Protein AF-A0A5R9B2R6-F1 (afdb_monomer_lite)

Sequence (199 aa):
MTRFSTASTRGKSFLVSEHEGHIQRVVELSRPGGPIATNAPTATVNNPAWFRSGPDGEQEPRGERNALHHQLQREARDAFPNVEQEKKAVVLAGPPGAGKSTVRKKVLGKDDDKYLVIDADVFKEGLLKQATSDGSYESWIKPDAVEALERETGTTFYPMELASLVHEESSMMAADLRRDAIERGDNIGLFTIQGVVVV

pLDDT: mean 87.82, std 15.46, range [34.72, 98.56]

Foldseek 3Di:
DDDDDPPPPVVVVVVVVVVVVVVVVLVVQCPVVHCLDLPHCLQPLNDPVQWDQDPVRDTDGDDVNVVLLVVLLVVLQVVQPQADQQLAEDEFAAAPPPCSVVVLCVVCPVCSSNAREQDLVSVLVSVLVVCVVVVVCVVGQDDPVQVVVCVVPVDDDDSVSSSSSHRVVSVVSSVVSVVVCNVSSTHYYYYYHDDDDDD

InterPro domains:
  IPR010488 Zeta toxin domain [PF06414] (83-125)
  IPR027417 P-loop containing nucleoside triphosphate hydrolase [G3DSA:3.40.50.300] (63-193)
  IPR027417 P-loop containing nuc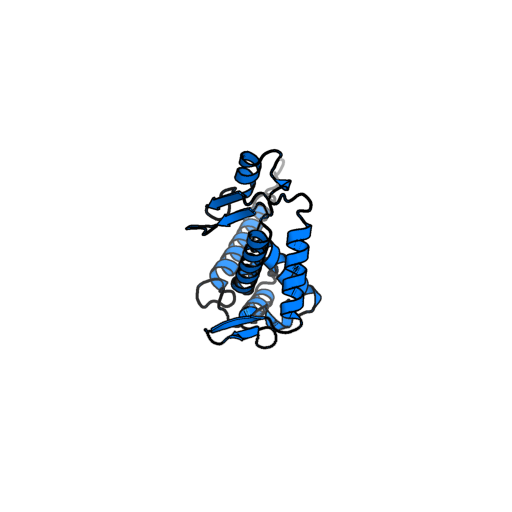leoside triphosphate hydrolase [SSF52540] (88-131)

Organism: NCBI:txid1804987

Structure (mmCIF, N/CA/C/O backbone):
data_AF-A0A5R9B2R6-F1
#
_entry.id   AF-A0A5R9B2R6-F1
#
loop_
_atom_site.group_PDB
_atom_site.id
_atom_site.type_symbol
_atom_site.label_atom_id
_atom_site.label_alt_id
_atom_site.label_comp_id
_atom_site.label_asym_id
_atom_site.label_entity_id
_atom_site.label_seq_id
_atom_site.pdbx_PDB_ins_code
_atom_site.Cartn_x
_atom_site.Cartn_y
_atom_site.Cartn_z
_atom_site.occupancy
_atom_site.B_iso_or_equiv
_atom_site.auth_seq_id
_atom_site.auth_comp_id
_atom_site.auth_asym_id
_atom_site.auth_atom_id
_atom_site.pdbx_PDB_model_num
ATOM 1 N N . MET A 1 1 ? 34.983 50.494 -5.490 1.00 38.66 1 MET A N 1
ATOM 2 C CA . MET A 1 1 ? 34.310 49.748 -6.577 1.00 38.66 1 MET A CA 1
ATOM 3 C C . MET A 1 1 ? 34.097 48.318 -6.107 1.00 38.66 1 MET A C 1
ATOM 5 O O . MET A 1 1 ? 35.016 47.515 -6.177 1.00 38.66 1 MET A O 1
ATOM 9 N N . THR A 1 2 ? 32.920 48.023 -5.558 1.00 37.38 2 THR A N 1
ATOM 10 C CA . THR A 1 2 ? 32.588 46.711 -4.981 1.00 37.38 2 THR A CA 1
ATOM 11 C C . THR A 1 2 ? 31.706 45.960 -5.974 1.00 37.38 2 THR A C 1
ATOM 13 O O . THR A 1 2 ? 30.608 46.419 -6.281 1.00 37.38 2 THR A O 1
ATOM 16 N N . ARG A 1 3 ? 32.193 44.841 -6.525 1.00 37.38 3 ARG A N 1
ATOM 17 C CA . ARG A 1 3 ? 31.390 43.940 -7.366 1.00 37.38 3 ARG A CA 1
ATOM 18 C C . ARG A 1 3 ? 30.530 43.057 -6.458 1.00 37.38 3 ARG A C 1
ATOM 20 O O . ARG A 1 3 ? 31.069 42.288 -5.670 1.00 37.38 3 ARG A O 1
ATOM 27 N N . PHE A 1 4 ? 29.209 43.179 -6.574 1.00 41.22 4 PHE A N 1
ATOM 28 C CA . PHE A 1 4 ? 28.253 42.268 -5.947 1.00 41.22 4 PHE A CA 1
ATOM 29 C C . PHE A 1 4 ? 28.172 40.946 -6.723 1.00 41.22 4 PHE A C 1
ATOM 31 O O . PHE A 1 4 ? 28.134 40.921 -7.952 1.0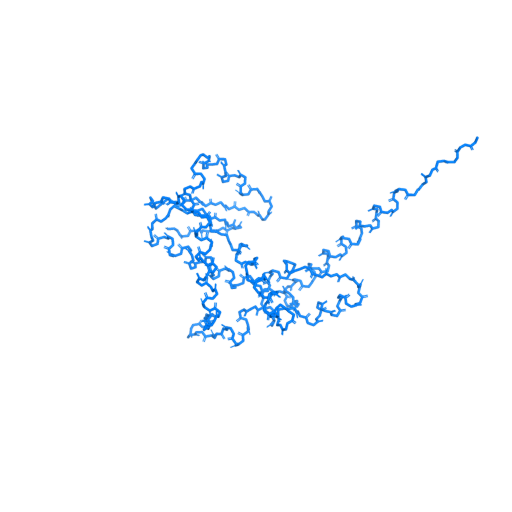0 41.22 4 PHE A O 1
ATOM 38 N N . SER A 1 5 ? 28.163 39.857 -5.955 1.00 41.91 5 SER A N 1
ATOM 39 C CA . SER A 1 5 ? 28.062 38.459 -6.375 1.00 41.91 5 SER A CA 1
ATOM 40 C C . SER A 1 5 ? 26.691 38.140 -6.985 1.00 41.91 5 SER A C 1
ATOM 42 O O . SER A 1 5 ? 25.661 38.355 -6.351 1.00 41.91 5 SER A O 1
ATOM 44 N N . THR A 1 6 ? 26.676 37.585 -8.201 1.00 47.50 6 THR A N 1
ATOM 45 C CA . THR A 1 6 ? 25.478 37.128 -8.937 1.00 47.50 6 THR A CA 1
ATOM 46 C C . THR A 1 6 ? 25.294 35.600 -8.917 1.00 47.50 6 THR A C 1
ATOM 48 O O . THR A 1 6 ? 24.579 35.046 -9.749 1.00 47.50 6 THR A O 1
ATOM 51 N N . ALA A 1 7 ? 25.902 34.885 -7.965 1.00 48.59 7 ALA A N 1
ATOM 52 C CA . ALA A 1 7 ? 25.922 33.415 -7.974 1.00 48.59 7 ALA A CA 1
ATOM 53 C C . ALA A 1 7 ? 24.680 32.719 -7.365 1.00 48.59 7 ALA A C 1
ATOM 55 O O . ALA A 1 7 ? 24.516 31.517 -7.543 1.00 48.59 7 ALA A O 1
ATOM 56 N N . SER A 1 8 ? 23.784 33.431 -6.669 1.00 51.94 8 SER A N 1
ATOM 57 C CA . SER A 1 8 ? 22.739 32.792 -5.837 1.00 51.94 8 SER A CA 1
ATOM 58 C C . SER A 1 8 ? 21.442 32.421 -6.586 1.00 51.94 8 SER A C 1
ATOM 60 O O . SER A 1 8 ? 20.759 31.464 -6.226 1.00 51.94 8 SER A O 1
ATOM 62 N N . THR A 1 9 ? 21.103 33.119 -7.674 1.00 51.56 9 THR A N 1
ATOM 63 C CA . THR A 1 9 ? 19.819 32.915 -8.377 1.00 51.56 9 THR A CA 1
ATOM 64 C C . THR A 1 9 ? 19.833 31.708 -9.323 1.00 51.56 9 THR A C 1
ATOM 66 O O . THR A 1 9 ? 18.813 31.047 -9.487 1.00 51.56 9 THR A O 1
ATOM 69 N N . ARG A 1 10 ? 20.995 31.373 -9.905 1.00 49.12 10 ARG A N 1
ATOM 70 C CA . ARG A 1 10 ? 21.134 30.302 -10.911 1.00 49.12 10 ARG A CA 1
ATOM 71 C C . ARG A 1 10 ? 20.994 28.885 -10.337 1.00 49.12 10 ARG A C 1
ATOM 73 O O . ARG A 1 10 ? 20.477 28.009 -11.017 1.00 49.12 10 ARG A O 1
ATOM 80 N N . GLY A 1 11 ? 21.421 28.664 -9.091 1.00 48.94 11 GLY A N 1
ATOM 81 C CA . GLY A 1 11 ? 21.331 27.350 -8.439 1.00 48.94 11 GLY A CA 1
ATOM 82 C C . GLY A 1 11 ? 19.902 26.965 -8.046 1.00 48.94 11 GLY A C 1
ATOM 83 O O . GLY A 1 11 ? 19.508 25.815 -8.199 1.00 48.94 11 GLY A O 1
ATOM 84 N N . LYS A 1 12 ? 19.088 27.936 -7.607 1.00 49.66 12 LYS A N 1
ATOM 85 C CA . LYS A 1 12 ? 17.678 27.691 -7.263 1.00 49.66 12 LYS A CA 1
ATOM 86 C C . LYS A 1 12 ? 16.810 27.441 -8.496 1.00 49.66 12 LYS A C 1
ATOM 88 O O . LYS A 1 12 ? 15.965 26.559 -8.448 1.00 49.66 12 LYS A O 1
ATOM 93 N N . SER A 1 13 ? 17.027 28.168 -9.595 1.00 58.16 13 SER A N 1
ATOM 94 C CA . SER A 1 13 ? 16.269 27.947 -10.836 1.00 58.16 13 SER A CA 1
ATOM 95 C C . SER A 1 13 ? 16.569 26.588 -11.473 1.00 58.16 13 SER A C 1
ATOM 97 O O . SER A 1 13 ? 15.666 25.959 -12.006 1.00 58.16 13 SER A O 1
ATOM 99 N N . PHE A 1 14 ? 17.821 26.125 -11.388 1.00 59.91 14 PHE A N 1
ATOM 100 C CA . PHE A 1 14 ? 18.240 24.831 -11.930 1.00 59.91 14 PHE A CA 1
ATOM 101 C C . PHE A 1 14 ? 17.631 23.650 -11.152 1.00 59.91 14 PHE A C 1
ATOM 103 O O . PHE A 1 14 ? 17.020 22.772 -11.754 1.00 59.91 14 PHE A O 1
ATOM 110 N N . LEU A 1 15 ? 17.684 23.680 -9.814 1.00 61.25 15 LEU A N 1
ATOM 111 C CA . LEU A 1 15 ? 17.089 22.634 -8.968 1.00 61.25 15 LEU A CA 1
ATOM 112 C C . LEU A 1 15 ? 15.564 22.534 -9.121 1.00 61.25 15 LEU A C 1
ATOM 114 O O . LEU A 1 15 ? 15.018 21.435 -9.123 1.00 61.25 15 LEU A O 1
ATOM 118 N N . VAL A 1 16 ? 14.874 23.671 -9.275 1.00 62.94 16 VAL A N 1
ATOM 119 C CA . VAL A 1 16 ? 13.427 23.684 -9.549 1.00 62.94 16 VAL A CA 1
ATOM 120 C C . VAL A 1 16 ? 13.132 23.036 -10.905 1.00 62.94 16 VAL A C 1
ATOM 122 O O . VAL A 1 16 ? 12.242 22.196 -10.978 1.00 62.94 16 VAL A O 1
ATOM 125 N N . SER A 1 17 ? 13.925 23.327 -11.945 1.00 70.62 17 SER A N 1
ATOM 126 C CA . SER A 1 17 ? 13.731 22.719 -13.270 1.00 70.62 17 SER A CA 1
ATOM 127 C C . SER A 1 17 ? 14.019 21.213 -13.317 1.00 70.62 17 SER A C 1
ATOM 129 O O . SER A 1 17 ? 13.333 20.485 -14.032 1.00 70.62 17 SER A O 1
ATOM 131 N N . GLU A 1 18 ? 14.986 20.715 -12.537 1.00 72.94 18 GLU A N 1
ATOM 132 C CA . GLU A 1 18 ? 15.248 19.271 -12.439 1.00 72.94 18 GLU A CA 1
ATOM 133 C C . GLU A 1 18 ? 14.128 18.538 -11.694 1.00 72.94 18 GLU A C 1
ATOM 135 O O . GLU A 1 18 ? 13.707 17.463 -12.120 1.00 72.94 18 GLU A O 1
ATOM 140 N N . HIS A 1 19 ? 13.603 19.139 -10.622 1.00 75.31 19 HIS A N 1
ATOM 141 C CA . HIS A 1 19 ? 12.492 18.579 -9.855 1.00 75.31 19 HIS A CA 1
ATOM 142 C C . HIS A 1 19 ? 11.190 18.554 -10.670 1.00 75.31 19 HIS A C 1
ATOM 144 O O . HIS A 1 19 ? 10.490 17.543 -10.685 1.00 75.31 19 HIS A O 1
ATOM 150 N N . GLU A 1 20 ? 10.881 19.634 -11.393 1.00 79.38 20 GLU A N 1
ATOM 151 C CA . GLU A 1 20 ? 9.739 19.684 -12.316 1.00 79.38 20 GLU A CA 1
ATOM 152 C C . GLU A 1 20 ? 9.877 18.641 -13.434 1.00 79.38 20 GLU A C 1
ATOM 154 O O . GLU A 1 20 ? 8.919 17.926 -13.732 1.00 79.38 20 GLU A O 1
ATOM 159 N N . GLY A 1 21 ? 11.084 18.484 -13.992 1.00 85.19 21 GLY A N 1
ATOM 160 C CA . GLY A 1 21 ? 11.377 17.445 -14.977 1.00 85.19 21 GLY A CA 1
ATOM 161 C C . GLY A 1 21 ? 11.192 16.027 -14.428 1.00 85.19 21 GLY A C 1
ATOM 162 O O . GLY A 1 21 ? 10.655 15.167 -15.124 1.00 85.19 21 GLY A O 1
ATOM 163 N N . HIS A 1 22 ? 11.589 15.771 -13.178 1.00 88.38 22 HIS A N 1
ATOM 164 C CA . HIS A 1 22 ? 11.394 14.472 -12.524 1.00 88.38 22 HIS A CA 1
ATOM 165 C C . HIS A 1 22 ? 9.915 14.152 -12.295 1.00 88.38 22 HIS A C 1
ATOM 167 O O . HIS A 1 22 ? 9.449 13.094 -12.717 1.00 88.38 22 HIS A O 1
ATOM 173 N N . ILE A 1 23 ? 9.149 15.093 -11.731 1.00 87.88 23 ILE A N 1
ATOM 174 C CA . ILE A 1 23 ? 7.697 14.933 -11.548 1.00 87.88 23 ILE A CA 1
ATOM 175 C C . ILE A 1 23 ? 7.021 14.645 -12.888 1.00 87.88 23 ILE A C 1
ATOM 177 O O . ILE A 1 23 ? 6.178 13.752 -12.977 1.00 87.88 23 ILE A O 1
ATOM 181 N N . GLN A 1 24 ? 7.390 15.373 -13.943 1.00 89.50 24 GLN A N 1
ATOM 182 C CA . GLN A 1 24 ? 6.790 15.165 -15.252 1.00 89.50 24 GLN A CA 1
ATOM 183 C C . GLN A 1 24 ? 7.073 13.759 -15.801 1.00 89.50 24 GLN A C 1
ATOM 185 O O . GLN A 1 24 ? 6.163 13.142 -16.353 1.00 89.50 24 GLN A O 1
ATOM 190 N N . ARG A 1 25 ? 8.272 13.205 -15.580 1.00 91.31 25 ARG A N 1
ATOM 191 C CA . ARG A 1 25 ? 8.583 11.811 -15.941 1.00 91.31 25 ARG A CA 1
ATOM 192 C C . ARG A 1 25 ? 7.722 10.821 -15.164 1.00 91.31 25 ARG A C 1
ATOM 194 O O . ARG A 1 25 ? 7.141 9.934 -15.780 1.00 91.31 25 ARG A O 1
ATOM 201 N N . VAL A 1 26 ? 7.579 10.988 -13.846 1.00 91.38 26 VAL A N 1
ATOM 202 C CA . VAL A 1 26 ? 6.688 10.139 -13.030 1.00 91.38 26 VAL A CA 1
ATOM 203 C C . VAL A 1 26 ? 5.259 10.178 -13.583 1.00 91.38 26 VAL A C 1
ATOM 205 O O . VAL A 1 26 ? 4.632 9.135 -13.774 1.00 91.38 26 VAL A O 1
ATOM 208 N N . VAL A 1 27 ? 4.753 11.371 -13.911 1.00 90.31 27 VAL A N 1
ATOM 209 C CA . VAL A 1 27 ? 3.416 11.552 -14.498 1.00 90.31 27 VAL A CA 1
ATOM 210 C C . VAL A 1 27 ? 3.295 10.868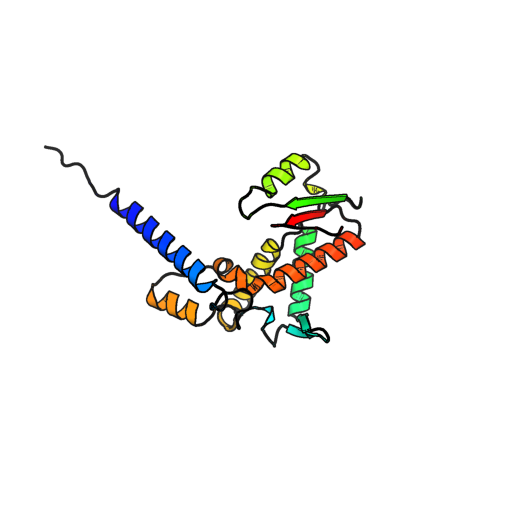 -15.861 1.00 90.31 27 VAL A C 1
ATOM 212 O O . VAL A 1 27 ? 2.289 10.211 -16.125 1.00 90.31 27 VAL A O 1
ATOM 215 N N . GLU A 1 28 ? 4.292 11.003 -16.733 1.00 92.56 28 GLU A N 1
ATOM 216 C CA . GLU A 1 28 ? 4.296 10.384 -18.061 1.00 92.56 28 GLU A CA 1
ATOM 217 C C . GLU A 1 28 ? 4.328 8.856 -17.986 1.00 92.56 28 GLU A C 1
ATOM 219 O O . GLU A 1 28 ? 3.538 8.201 -18.668 1.00 92.56 28 GLU A O 1
ATOM 224 N N . LEU A 1 29 ? 5.159 8.292 -17.106 1.00 93.38 29 LEU A N 1
ATOM 225 C CA . LEU A 1 29 ? 5.242 6.848 -16.872 1.00 93.38 29 LEU A CA 1
ATOM 226 C C . LEU A 1 29 ? 3.945 6.280 -16.263 1.00 93.38 29 LEU A C 1
ATOM 228 O O . LEU A 1 29 ? 3.625 5.111 -16.481 1.00 93.38 29 LEU A O 1
ATOM 232 N N . SER A 1 30 ? 3.198 7.101 -15.517 1.00 92.56 30 SER A N 1
ATOM 233 C CA . SER A 1 30 ? 1.937 6.726 -14.856 1.00 92.56 30 SER A CA 1
ATOM 234 C C . SER A 1 30 ? 0.707 6.799 -15.766 1.00 92.56 30 SER A C 1
ATOM 236 O O . SER A 1 30 ? -0.394 6.448 -15.336 1.00 92.56 30 SER A O 1
ATOM 238 N N . ARG A 1 31 ? 0.843 7.288 -17.007 1.00 93.44 31 ARG A N 1
ATOM 239 C CA . ARG A 1 31 ? -0.287 7.368 -17.947 1.00 93.44 31 ARG A CA 1
ATOM 240 C C . ARG A 1 31 ? -0.876 5.978 -18.214 1.00 93.44 31 ARG A C 1
ATOM 242 O O . ARG A 1 31 ? -0.145 4.995 -18.135 1.00 93.44 31 ARG A O 1
ATOM 249 N N . PRO A 1 32 ? -2.166 5.869 -18.581 1.00 92.50 32 PRO A N 1
ATOM 250 C CA . PRO A 1 32 ? -2.760 4.586 -18.956 1.00 92.50 32 PRO A CA 1
ATOM 251 C C . PRO A 1 32 ? -1.916 3.846 -20.004 1.00 92.50 32 PRO A C 1
ATOM 253 O O . PRO A 1 32 ? -1.557 4.424 -21.030 1.00 92.50 32 PRO A O 1
ATOM 256 N N . GLY A 1 33 ? -1.587 2.580 -19.730 1.00 92.00 33 GLY A N 1
ATOM 257 C CA . GLY A 1 33 ? -0.694 1.762 -20.564 1.00 92.00 33 GLY A CA 1
ATOM 258 C C . GLY A 1 33 ? 0.807 2.032 -20.378 1.00 92.00 33 GLY A C 1
ATOM 259 O O . GLY A 1 33 ? 1.622 1.384 -21.029 1.00 92.00 33 GLY A O 1
ATOM 260 N N . GLY A 1 34 ? 1.178 2.972 -19.509 1.00 94.69 34 GLY A N 1
ATOM 261 C CA . GLY A 1 34 ? 2.556 3.256 -19.126 1.00 94.69 34 GLY A CA 1
ATOM 262 C C . GLY A 1 34 ? 3.140 2.210 -18.167 1.00 94.69 34 GLY A C 1
ATOM 263 O O . GLY A 1 34 ? 2.405 1.412 -17.579 1.00 94.69 34 GLY A O 1
ATOM 264 N N . PRO A 1 35 ? 4.471 2.206 -17.982 1.00 95.19 35 PRO A N 1
ATOM 265 C CA . PRO A 1 35 ? 5.175 1.171 -17.224 1.00 95.19 35 PRO A CA 1
ATOM 266 C C . PRO A 1 35 ? 4.900 1.199 -15.716 1.00 95.19 35 PRO A C 1
ATOM 268 O O . PRO A 1 35 ? 5.147 0.196 -15.057 1.00 95.19 35 PRO A O 1
ATOM 271 N N . ILE A 1 36 ? 4.392 2.310 -15.168 1.00 95.00 36 ILE A N 1
ATOM 272 C CA . ILE A 1 36 ? 3.968 2.400 -13.759 1.00 95.00 36 ILE A CA 1
ATOM 273 C C . ILE A 1 36 ? 2.469 2.707 -13.623 1.00 95.00 36 ILE A C 1
ATOM 275 O O . ILE A 1 36 ? 2.016 3.178 -12.583 1.00 95.00 36 ILE A O 1
ATOM 279 N N . ALA A 1 37 ? 1.679 2.446 -14.671 1.00 94.12 37 ALA A N 1
ATOM 280 C CA . ALA A 1 37 ? 0.222 2.465 -14.574 1.00 94.12 37 ALA A CA 1
ATOM 281 C C . ALA A 1 37 ? -0.273 1.404 -13.572 1.00 94.12 37 ALA A C 1
ATOM 283 O O . ALA A 1 37 ? 0.383 0.384 -13.365 1.00 94.12 37 ALA A O 1
ATOM 284 N N . THR A 1 38 ? -1.455 1.599 -12.981 1.00 91.62 38 THR A N 1
ATOM 285 C CA . THR A 1 38 ? -1.991 0.692 -11.942 1.00 91.62 38 THR A CA 1
ATOM 286 C C . THR A 1 38 ? -2.166 -0.755 -12.406 1.00 91.62 38 THR A C 1
ATOM 288 O O . THR A 1 38 ? -2.094 -1.675 -11.599 1.00 91.62 38 THR A O 1
ATOM 291 N N . ASN A 1 39 ? -2.349 -0.966 -13.710 1.00 90.81 39 ASN A N 1
ATOM 292 C CA . ASN A 1 39 ? -2.491 -2.274 -14.341 1.00 90.81 39 ASN A CA 1
ATOM 293 C C . ASN A 1 39 ? -1.249 -2.712 -15.139 1.00 90.81 39 ASN A C 1
ATOM 295 O O . ASN A 1 39 ? -1.352 -3.617 -15.970 1.00 90.81 39 ASN A O 1
ATOM 299 N N . ALA A 1 40 ? -0.096 -2.062 -14.944 1.00 95.69 40 ALA A N 1
ATOM 300 C CA . ALA A 1 40 ? 1.130 -2.417 -15.649 1.00 95.69 40 ALA A CA 1
ATOM 301 C C . ALA A 1 40 ? 1.554 -3.872 -15.348 1.00 95.69 40 ALA A C 1
ATOM 303 O O . ALA A 1 40 ? 1.223 -4.405 -14.285 1.00 95.69 40 ALA A O 1
ATOM 304 N N . PRO A 1 41 ? 2.317 -4.535 -16.239 1.00 96.38 41 PRO A N 1
ATOM 305 C CA . PRO A 1 41 ? 2.720 -5.933 -16.047 1.00 96.38 41 PRO A CA 1
ATOM 306 C C . PRO A 1 41 ? 3.444 -6.216 -14.722 1.00 96.38 41 PRO A C 1
ATOM 308 O O . PRO A 1 41 ? 3.312 -7.307 -14.179 1.00 96.38 41 PRO A O 1
ATOM 311 N N . THR A 1 42 ? 4.168 -5.231 -14.186 1.00 97.25 42 THR A N 1
ATOM 312 C CA . THR A 1 42 ? 4.912 -5.322 -12.920 1.00 97.25 42 THR A CA 1
ATOM 313 C C . THR A 1 42 ? 4.089 -4.946 -11.686 1.00 97.25 42 THR A C 1
ATOM 315 O O . THR A 1 42 ? 4.606 -4.993 -10.568 1.00 97.25 42 THR A O 1
ATOM 318 N N . ALA A 1 43 ? 2.805 -4.597 -11.844 1.00 97.69 43 ALA A N 1
ATOM 319 C CA . ALA A 1 43 ? 1.914 -4.394 -10.706 1.00 97.69 43 ALA A CA 1
ATOM 320 C C . ALA A 1 43 ? 1.895 -5.657 -9.832 1.00 97.69 43 ALA A C 1
ATOM 322 O O . ALA A 1 43 ? 1.958 -6.782 -10.336 1.00 97.69 43 ALA A O 1
ATOM 323 N N . THR A 1 44 ? 1.832 -5.496 -8.513 1.00 97.94 44 THR A N 1
ATOM 324 C CA . THR A 1 44 ? 2.021 -6.624 -7.587 1.00 97.94 44 THR A CA 1
ATOM 325 C C . THR A 1 44 ? 0.966 -7.707 -7.762 1.00 97.94 44 THR A C 1
ATOM 327 O O . THR A 1 44 ? 1.294 -8.891 -7.729 1.00 97.94 44 THR A O 1
ATOM 330 N N . VAL A 1 45 ? -0.274 -7.305 -8.043 1.00 96.94 45 VAL A N 1
ATOM 331 C CA . VAL A 1 45 ? -1.401 -8.203 -8.332 1.00 96.94 45 VAL A CA 1
ATOM 332 C C . VAL A 1 45 ? -1.209 -9.045 -9.598 1.00 96.94 45 VAL A C 1
ATOM 334 O O . VAL A 1 45 ? -1.854 -10.077 -9.746 1.00 96.94 45 VAL A O 1
ATOM 337 N N . ASN A 1 46 ? -0.296 -8.648 -10.490 1.00 96.19 46 ASN A N 1
ATOM 338 C CA . ASN A 1 46 ? 0.046 -9.396 -11.700 1.00 96.19 46 ASN A CA 1
ATOM 339 C C . ASN A 1 46 ? 1.191 -10.400 -11.477 1.00 96.19 46 ASN A C 1
ATOM 341 O O . ASN A 1 46 ? 1.534 -11.144 -12.397 1.00 96.19 46 ASN A O 1
ATOM 345 N N . ASN A 1 47 ? 1.784 -10.459 -10.277 1.00 97.38 47 ASN A N 1
ATOM 346 C CA . ASN A 1 47 ? 2.832 -11.426 -9.966 1.00 97.38 47 ASN A CA 1
ATOM 347 C C . ASN A 1 47 ? 2.242 -12.830 -9.740 1.00 97.38 47 ASN A C 1
ATOM 349 O O . ASN A 1 47 ? 1.574 -13.052 -8.727 1.00 97.38 47 ASN A O 1
ATOM 353 N N . PRO A 1 48 ? 2.538 -13.824 -10.600 1.00 95.81 48 PRO A N 1
ATOM 354 C CA . PRO A 1 48 ? 1.948 -15.159 -10.496 1.00 95.81 48 PRO A CA 1
ATOM 355 C C . PRO A 1 48 ? 2.471 -15.977 -9.305 1.00 95.81 48 PRO A C 1
ATOM 357 O O . PRO A 1 48 ? 1.855 -16.979 -8.928 1.00 95.81 48 PRO A O 1
ATOM 360 N N . ALA A 1 49 ? 3.605 -15.585 -8.714 1.00 96.25 49 ALA A N 1
ATOM 361 C CA . ALA A 1 49 ? 4.097 -16.179 -7.474 1.00 96.25 49 ALA A CA 1
ATOM 362 C C . ALA A 1 49 ? 3.300 -15.678 -6.259 1.00 96.25 49 ALA A C 1
ATOM 364 O O . ALA A 1 49 ? 3.116 -16.423 -5.297 1.00 96.25 49 ALA A O 1
ATOM 365 N N . TRP A 1 50 ? 2.795 -14.443 -6.313 1.00 97.88 50 TRP A N 1
ATOM 366 C CA . TRP A 1 50 ? 2.065 -13.811 -5.212 1.00 97.88 50 TRP A CA 1
ATOM 367 C C . TRP A 1 50 ? 0.555 -13.942 -5.331 1.00 97.88 50 TRP A C 1
ATOM 369 O O . TRP A 1 50 ? -0.105 -14.035 -4.302 1.00 97.88 50 TRP A O 1
ATOM 379 N N . PHE A 1 51 ? 0.014 -13.985 -6.548 1.00 97.81 51 PHE A N 1
ATOM 380 C CA . PHE A 1 51 ? -1.423 -13.968 -6.802 1.00 97.81 51 PHE A CA 1
ATOM 381 C C . PHE A 1 51 ? -1.876 -15.095 -7.732 1.00 97.81 51 PHE A C 1
ATOM 383 O O . PHE A 1 51 ? -1.138 -15.627 -8.567 1.00 97.81 51 PHE A O 1
ATOM 390 N N . ARG A 1 52 ? -3.122 -15.530 -7.555 1.00 95.56 52 ARG A N 1
ATOM 391 C CA . ARG A 1 52 ? -3.871 -16.321 -8.542 1.00 95.56 52 ARG A CA 1
ATOM 392 C C . ARG A 1 52 ? -5.153 -15.591 -8.893 1.00 95.56 52 ARG A C 1
ATOM 394 O O . ARG A 1 52 ? -5.754 -14.979 -8.023 1.00 95.56 52 ARG A O 1
ATOM 401 N N . SER A 1 53 ? -5.617 -15.768 -10.121 1.00 93.38 53 SER A N 1
ATOM 402 C CA . SER A 1 53 ? -6.986 -15.409 -10.467 1.00 93.38 53 SER A CA 1
ATOM 403 C C . SER A 1 53 ? -7.952 -16.424 -9.856 1.00 93.38 53 SER A C 1
ATOM 405 O O . SER A 1 53 ? -7.827 -17.629 -10.098 1.00 93.38 53 SER A O 1
ATOM 407 N N . GLY A 1 54 ? -8.880 -15.928 -9.045 1.00 87.88 54 GLY A N 1
ATOM 408 C CA . GLY A 1 54 ? -10.030 -16.661 -8.544 1.00 87.88 54 GLY A CA 1
ATOM 409 C C . GLY A 1 54 ? -11.076 -16.907 -9.641 1.00 87.88 54 GLY A C 1
ATOM 410 O O . GLY A 1 54 ? -10.913 -16.448 -10.778 1.00 87.88 54 GLY A O 1
ATOM 411 N N . PRO A 1 55 ? -12.161 -17.635 -9.323 1.00 83.75 55 PRO A N 1
ATOM 412 C CA . PRO A 1 55 ? -13.192 -18.024 -10.290 1.00 83.75 55 PRO A CA 1
ATOM 413 C C . PRO A 1 55 ? -13.838 -16.845 -11.027 1.00 83.75 55 PRO A C 1
ATOM 415 O O . PRO A 1 55 ? -14.130 -16.956 -12.216 1.00 83.75 55 PRO A O 1
ATOM 418 N N . ASP A 1 56 ? -13.996 -15.712 -10.340 1.00 87.50 56 ASP A N 1
ATOM 419 C CA . ASP A 1 56 ? -14.642 -14.504 -10.863 1.00 87.50 56 ASP A CA 1
ATOM 420 C C . ASP A 1 56 ? -13.638 -13.486 -11.441 1.00 87.50 56 ASP A C 1
ATOM 422 O O . ASP A 1 56 ? -13.985 -12.347 -11.747 1.00 87.50 56 ASP A O 1
ATOM 426 N N . GLY A 1 57 ? -12.370 -13.887 -11.602 1.00 83.44 57 GLY A N 1
ATOM 427 C CA . GLY A 1 57 ? -11.294 -13.023 -12.095 1.00 83.44 57 GLY A CA 1
ATOM 428 C C . GLY A 1 57 ? -10.674 -12.110 -11.032 1.00 83.44 57 GLY A C 1
ATOM 429 O O . GLY A 1 57 ? -9.733 -11.378 -11.341 1.00 83.44 57 GLY A O 1
ATOM 430 N N . GLU A 1 58 ? -11.152 -12.175 -9.788 1.00 86.56 58 GLU A N 1
ATOM 431 C CA . GLU A 1 58 ? -10.540 -11.487 -8.650 1.00 86.56 58 GLU A CA 1
ATOM 432 C C . GLU A 1 58 ? -9.137 -12.034 -8.364 1.00 86.56 58 GLU A C 1
ATOM 434 O O . GLU A 1 58 ? -8.853 -13.211 -8.584 1.00 86.56 58 GLU A O 1
ATOM 439 N N . GLN A 1 59 ? -8.234 -11.180 -7.888 1.00 93.06 59 GLN A N 1
ATOM 440 C CA . GLN A 1 59 ? -6.877 -11.594 -7.541 1.00 93.06 59 GLN A CA 1
ATOM 441 C C . GLN A 1 59 ? -6.843 -12.066 -6.090 1.00 93.06 59 GLN A C 1
ATOM 443 O O . GLN A 1 59 ? -7.173 -11.317 -5.179 1.00 93.06 59 GLN A O 1
ATOM 448 N N . GLU A 1 60 ? -6.418 -13.305 -5.869 1.00 94.81 60 GLU A N 1
ATOM 449 C CA . GLU A 1 60 ? -6.290 -13.897 -4.540 1.00 94.81 60 GLU A CA 1
ATOM 450 C C . GLU A 1 60 ? -4.807 -14.020 -4.155 1.00 94.81 60 GLU A C 1
ATOM 452 O O . GLU A 1 60 ? -4.042 -14.671 -4.886 1.00 94.81 60 GLU A O 1
ATOM 457 N N . PRO A 1 61 ? -4.374 -13.443 -3.018 1.00 96.94 61 PRO A N 1
ATOM 458 C CA . PRO A 1 61 ? -3.003 -13.578 -2.545 1.00 96.94 61 PRO A CA 1
ATOM 459 C C . PRO A 1 61 ? -2.701 -15.027 -2.134 1.00 96.94 61 PRO A C 1
ATOM 461 O O . PRO A 1 61 ? -3.530 -15.743 -1.572 1.00 96.94 61 PRO A O 1
ATOM 464 N N . ARG A 1 62 ? -1.474 -15.476 -2.390 1.00 96.19 62 ARG A N 1
ATOM 465 C CA . ARG A 1 62 ? -1.002 -16.839 -2.115 1.00 96.19 62 ARG A CA 1
ATOM 466 C C . ARG A 1 62 ? -0.051 -16.873 -0.929 1.00 96.19 62 ARG A C 1
ATOM 468 O O . ARG A 1 62 ? 0.757 -15.966 -0.765 1.00 96.19 62 ARG A O 1
ATOM 475 N N . GLY A 1 63 ? -0.081 -17.976 -0.176 1.00 95.25 63 GLY A N 1
ATOM 476 C CA . GLY A 1 63 ? 0.973 -18.374 0.767 1.00 95.25 63 GLY A CA 1
ATOM 477 C C . GLY A 1 63 ? 1.509 -17.223 1.624 1.00 95.25 63 GLY A C 1
ATOM 478 O O . GLY A 1 63 ? 0.772 -16.626 2.407 1.00 95.25 63 GLY A O 1
ATOM 479 N N . GLU A 1 64 ? 2.790 -16.904 1.442 1.00 95.88 64 GLU A N 1
ATOM 480 C CA . GLU A 1 64 ? 3.490 -15.835 2.165 1.00 95.88 64 GLU A CA 1
ATOM 481 C C . GLU A 1 64 ? 2.923 -14.438 1.889 1.00 95.88 64 GLU A C 1
ATOM 483 O O . GLU A 1 64 ? 2.903 -13.606 2.794 1.00 95.88 64 GLU A O 1
ATOM 488 N N . ARG A 1 65 ? 2.386 -14.176 0.688 1.00 97.69 65 ARG A N 1
ATOM 489 C CA . ARG A 1 65 ? 1.751 -12.887 0.381 1.00 97.69 65 ARG A CA 1
ATOM 490 C C . ARG A 1 65 ? 0.491 -12.676 1.212 1.00 97.69 65 ARG A C 1
ATOM 492 O O . ARG A 1 65 ? 0.302 -11.601 1.768 1.00 97.69 65 ARG A O 1
ATOM 499 N N . ASN A 1 66 ? -0.320 -13.720 1.374 1.00 97.56 66 ASN A N 1
ATOM 500 C CA . ASN A 1 66 ? -1.493 -13.660 2.246 1.00 97.56 66 ASN A CA 1
ATOM 501 C C . ASN A 1 66 ? -1.095 -13.504 3.727 1.00 97.56 66 ASN A C 1
ATOM 503 O O . ASN A 1 66 ? -1.739 -12.786 4.488 1.00 97.56 66 ASN A O 1
ATOM 507 N N . ALA A 1 67 ? 0.007 -14.136 4.149 1.00 98.06 67 ALA A N 1
ATOM 508 C CA . ALA A 1 67 ? 0.542 -13.941 5.496 1.00 98.06 67 ALA A CA 1
ATOM 509 C C . ALA A 1 67 ? 1.006 -12.490 5.732 1.00 98.06 67 ALA A C 1
ATOM 511 O O . ALA A 1 67 ? 0.705 -11.926 6.788 1.00 98.06 67 ALA A O 1
ATOM 512 N N . LEU A 1 68 ? 1.667 -11.877 4.741 1.00 98.25 68 LEU A N 1
ATOM 513 C CA . LEU A 1 68 ? 2.034 -10.460 4.752 1.00 98.25 68 LEU A CA 1
ATOM 514 C C . LEU A 1 68 ? 0.793 -9.562 4.835 1.00 98.25 68 LEU A C 1
ATOM 516 O O . LEU A 1 68 ? 0.792 -8.611 5.614 1.00 98.25 68 LEU A O 1
ATOM 520 N N . HIS A 1 69 ? -0.274 -9.877 4.090 1.00 98.25 69 HIS A N 1
ATOM 521 C CA . HIS A 1 69 ? -1.527 -9.117 4.155 1.00 98.25 69 HIS A CA 1
ATOM 522 C C . HIS A 1 69 ? -2.077 -9.077 5.575 1.00 98.25 69 HIS A C 1
ATOM 524 O O . HIS A 1 69 ? -2.268 -7.998 6.136 1.00 98.25 69 HIS A O 1
ATOM 530 N N . HIS A 1 70 ? -2.225 -10.249 6.196 1.00 97.94 70 HIS A N 1
ATOM 531 C CA . HIS A 1 70 ? -2.692 -10.339 7.574 1.00 97.94 70 HIS A CA 1
ATOM 532 C C . HIS A 1 70 ? -1.752 -9.639 8.564 1.00 97.94 70 HIS A C 1
ATOM 534 O O . HIS A 1 70 ? -2.216 -9.087 9.560 1.00 97.94 70 HIS A O 1
ATOM 540 N N . GLN A 1 71 ? -0.435 -9.677 8.340 1.00 98.31 71 GLN A N 1
ATOM 541 C CA . GLN A 1 71 ? 0.522 -8.963 9.184 1.00 98.31 71 GLN A CA 1
ATOM 542 C C . GLN A 1 71 ? 0.301 -7.452 9.118 1.00 98.31 71 GLN A C 1
ATOM 544 O O . GLN A 1 71 ? 0.089 -6.833 10.157 1.00 98.31 71 GLN A O 1
ATOM 549 N N . LEU A 1 72 ? 0.297 -6.872 7.919 1.00 98.25 72 LEU A N 1
ATOM 550 C CA . LEU A 1 72 ? 0.138 -5.430 7.739 1.00 98.25 72 LEU A CA 1
ATOM 551 C C . LEU A 1 72 ? -1.242 -4.944 8.206 1.00 98.25 72 LEU A C 1
ATOM 553 O O . LEU A 1 72 ? -1.349 -3.858 8.765 1.00 98.25 72 LEU A O 1
ATOM 557 N N . GLN A 1 73 ? -2.300 -5.743 8.035 1.00 98.12 73 GLN A N 1
ATOM 558 C CA . GLN A 1 73 ? -3.631 -5.426 8.569 1.00 98.12 73 GLN A CA 1
ATOM 559 C C . GLN A 1 73 ? -3.655 -5.405 10.101 1.00 98.12 73 GLN A C 1
ATOM 561 O O . GLN A 1 73 ? -4.266 -4.507 10.683 1.00 98.12 73 GLN A O 1
ATOM 566 N N . ARG A 1 74 ? -2.973 -6.355 10.759 1.00 97.44 74 ARG A N 1
ATOM 567 C CA . ARG A 1 74 ? -2.808 -6.334 12.220 1.00 97.44 74 ARG A CA 1
ATOM 568 C C . ARG A 1 74 ? -2.036 -5.101 12.664 1.00 97.44 74 ARG A C 1
ATOM 570 O O . ARG A 1 74 ? -2.533 -4.371 13.507 1.00 97.44 74 ARG A O 1
ATOM 577 N N . GLU A 1 75 ? -0.891 -4.818 12.046 1.00 97.56 75 GLU A N 1
ATOM 578 C CA . GLU A 1 75 ? -0.086 -3.629 12.359 1.00 97.56 75 GLU A CA 1
ATOM 579 C C . GLU A 1 75 ? -0.892 -2.331 12.187 1.00 97.56 75 GLU A C 1
ATOM 581 O O . GLU A 1 75 ? -0.871 -1.462 13.060 1.00 97.56 75 GLU A O 1
ATOM 586 N N . ALA A 1 76 ? -1.668 -2.223 11.104 1.00 96.12 76 ALA A N 1
ATOM 587 C CA . ALA A 1 76 ? -2.541 -1.080 10.857 1.00 96.12 76 ALA A CA 1
ATOM 588 C C . ALA A 1 76 ? -3.637 -0.940 11.925 1.00 96.12 76 ALA A C 1
ATOM 590 O O . ALA A 1 76 ? -3.940 0.175 12.344 1.00 96.12 76 ALA A O 1
ATOM 591 N N . ARG A 1 77 ? -4.225 -2.047 12.397 1.00 95.62 77 ARG A N 1
ATOM 592 C CA . ARG A 1 77 ? -5.231 -2.024 13.470 1.00 95.62 77 ARG A CA 1
ATOM 593 C C . ARG A 1 77 ? -4.619 -1.729 14.841 1.00 95.62 77 ARG A C 1
ATOM 595 O O . ARG A 1 77 ? -5.229 -0.996 15.623 1.00 95.62 77 ARG A O 1
ATOM 602 N N . ASP A 1 78 ? -3.445 -2.280 15.127 1.00 96.12 78 ASP A N 1
ATOM 603 C CA . ASP A 1 78 ? -2.725 -2.133 16.397 1.00 96.12 78 ASP A CA 1
ATOM 604 C C . ASP A 1 78 ? -2.190 -0.708 16.592 1.00 96.12 78 ASP A C 1
ATOM 606 O O . ASP A 1 78 ? -2.030 -0.254 17.725 1.00 96.12 78 ASP A O 1
ATOM 610 N N . ALA A 1 79 ? -2.009 0.045 15.502 1.00 95.69 79 ALA A N 1
ATOM 611 C CA . ALA A 1 79 ? -1.726 1.478 15.550 1.00 95.69 79 ALA A CA 1
ATOM 612 C C . ALA A 1 79 ? -2.850 2.309 16.212 1.00 95.69 79 ALA A C 1
ATOM 614 O O . ALA A 1 79 ? -2.615 3.459 16.588 1.00 95.69 79 ALA A O 1
ATOM 615 N N . PHE A 1 80 ? -4.050 1.738 16.393 1.00 95.81 80 PHE A N 1
ATOM 616 C CA . PHE A 1 80 ? -5.203 2.376 17.033 1.00 95.81 80 PHE A CA 1
ATOM 617 C C . PHE A 1 80 ? -5.710 1.535 18.225 1.00 95.81 80 PHE A C 1
ATOM 619 O O . PHE A 1 80 ? -6.761 0.893 18.151 1.00 95.81 80 PHE A O 1
ATOM 626 N N . PRO A 1 81 ? -4.987 1.505 19.359 1.00 95.94 81 PRO A N 1
ATOM 627 C CA . PRO A 1 81 ? -5.350 0.660 20.500 1.00 95.94 81 PRO A CA 1
ATOM 628 C C . PRO A 1 81 ? -6.628 1.115 21.224 1.00 95.94 81 PRO A C 1
ATOM 630 O O . PRO A 1 81 ? -7.270 0.304 21.884 1.00 95.94 81 PRO A O 1
ATOM 633 N N . ASN A 1 82 ? -7.022 2.385 21.075 1.00 97.06 82 ASN A N 1
ATOM 634 C CA . ASN A 1 82 ? -8.136 3.003 21.806 1.00 97.06 82 ASN A CA 1
ATOM 635 C C . ASN A 1 82 ? -9.481 2.945 21.057 1.00 97.06 82 ASN A C 1
ATOM 637 O O . ASN A 1 82 ? -10.436 3.599 21.469 1.00 97.06 82 ASN A O 1
ATOM 641 N N . VAL A 1 83 ? -9.565 2.195 19.953 1.00 97.12 83 VAL A N 1
ATOM 642 C CA . VAL A 1 83 ? -10.781 2.121 19.128 1.00 97.12 83 VAL A CA 1
ATOM 643 C C . VAL A 1 83 ? -11.950 1.557 19.927 1.00 97.12 83 VAL A C 1
ATOM 645 O O . VAL A 1 83 ? -11.862 0.459 20.479 1.00 97.12 83 VAL A O 1
ATOM 648 N N . GLU A 1 84 ? -13.057 2.295 19.934 1.00 97.25 84 GLU A N 1
ATOM 649 C CA . GLU A 1 84 ? -14.309 1.888 20.574 1.00 97.25 84 GLU A CA 1
ATOM 650 C C . GLU A 1 84 ? -15.202 1.117 19.587 1.00 97.25 84 GLU A C 1
ATOM 652 O O . GLU A 1 84 ? -15.171 1.368 18.381 1.00 97.25 84 GLU A O 1
ATOM 657 N N . GLN A 1 85 ? -16.021 0.187 20.092 1.00 97.19 85 GLN A N 1
ATOM 658 C CA . GLN A 1 85 ? -16.912 -0.656 19.281 1.00 97.19 85 GLN A CA 1
ATOM 659 C C . GLN A 1 85 ? -18.372 -0.169 19.317 1.00 97.19 85 GLN A C 1
ATOM 661 O O . GLN A 1 85 ? -19.273 -0.875 19.775 1.00 97.19 85 GLN A O 1
ATOM 666 N N . GLU A 1 86 ? -18.623 1.061 18.865 1.00 95.94 86 GLU A N 1
ATOM 667 C CA . GLU A 1 86 ? -19.967 1.664 18.875 1.00 95.94 86 GLU A CA 1
ATOM 668 C C . GLU A 1 86 ? -20.643 1.684 17.495 1.00 95.94 86 GLU A C 1
ATOM 670 O O . GLU A 1 86 ? -21.742 2.229 17.361 1.00 95.94 86 GLU A O 1
ATOM 675 N N . LYS A 1 87 ? -20.012 1.094 16.469 1.00 94.81 87 LYS A N 1
ATOM 676 C CA . LYS A 1 87 ? -20.505 1.046 15.081 1.00 94.81 87 LYS A CA 1
ATOM 677 C C . LYS A 1 87 ? -20.721 2.429 14.452 1.00 94.81 87 LYS A C 1
ATOM 679 O O . LYS A 1 87 ? -21.664 2.629 13.685 1.00 94.81 87 LYS A O 1
ATOM 684 N N . LYS A 1 88 ? -19.867 3.405 14.774 1.00 93.81 88 LYS A N 1
ATOM 685 C CA . LYS A 1 88 ? -19.909 4.748 14.172 1.00 93.81 88 LYS A CA 1
ATOM 686 C C . LYS A 1 88 ? -18.969 4.838 12.976 1.00 93.81 88 LYS A C 1
ATOM 688 O O . LYS A 1 88 ? -17.867 4.301 13.001 1.00 93.81 88 LYS A O 1
ATOM 693 N N . ALA A 1 89 ? -19.371 5.586 11.954 1.00 91.88 89 ALA A N 1
ATOM 694 C CA . ALA A 1 89 ? -18.537 5.840 10.787 1.00 91.88 89 ALA A CA 1
ATOM 695 C C . ALA A 1 89 ? -18.424 7.336 10.489 1.00 91.88 89 ALA A C 1
ATOM 697 O O . ALA A 1 89 ? -19.424 8.055 10.458 1.00 91.88 89 ALA A O 1
ATOM 698 N N . VAL A 1 90 ? -17.202 7.792 10.212 1.00 90.12 90 VAL A N 1
ATOM 699 C CA . VAL A 1 90 ? -16.923 9.121 9.663 1.00 90.12 90 VAL A CA 1
ATOM 700 C C . VAL A 1 90 ? -16.298 8.962 8.288 1.00 90.12 90 VAL A C 1
ATOM 702 O O . VAL A 1 90 ? -15.211 8.409 8.140 1.00 90.12 90 VAL A O 1
ATOM 705 N N . VAL A 1 91 ? -16.987 9.478 7.275 1.00 88.94 91 VAL A N 1
ATOM 706 C CA . VAL A 1 91 ? -16.550 9.412 5.880 1.00 88.94 91 VAL A CA 1
ATOM 707 C C . VAL A 1 91 ? -16.136 10.799 5.419 1.00 88.94 91 VAL A C 1
ATOM 709 O O . VAL A 1 91 ? -16.924 11.743 5.465 1.00 88.94 91 VAL A O 1
ATOM 712 N N . LEU A 1 92 ? -14.898 10.920 4.949 1.00 85.25 92 LEU A N 1
ATOM 713 C CA . LEU A 1 92 ? -14.345 12.167 4.438 1.00 85.25 92 LEU A CA 1
ATOM 714 C C . LEU A 1 92 ? -14.014 12.011 2.959 1.00 85.25 92 LEU A C 1
ATOM 716 O O . LEU A 1 92 ? -13.080 11.301 2.584 1.00 85.25 92 LEU A O 1
ATOM 720 N N . ALA A 1 93 ? -14.785 12.709 2.130 1.00 84.69 93 ALA A N 1
ATOM 721 C CA . ALA A 1 93 ? -14.619 12.734 0.686 1.00 84.69 93 ALA A CA 1
ATOM 722 C C . ALA A 1 93 ? -13.929 14.027 0.237 1.00 84.69 93 ALA A C 1
ATOM 724 O O . ALA A 1 93 ? -14.298 15.122 0.664 1.00 84.69 93 ALA A O 1
ATOM 725 N N . GLY A 1 94 ? -12.936 13.911 -0.638 1.00 79.88 94 GLY A N 1
ATOM 726 C CA . GLY A 1 94 ? -12.301 15.067 -1.263 1.00 79.88 94 GLY A CA 1
ATOM 727 C C . GLY A 1 94 ? -11.047 14.702 -2.051 1.00 79.88 94 GLY A C 1
ATOM 728 O O . GLY A 1 94 ? -10.445 13.651 -1.795 1.00 79.88 94 GLY A O 1
ATOM 729 N N . PRO A 1 95 ? -10.605 15.571 -2.977 1.00 80.50 95 PRO A N 1
ATOM 730 C CA . PRO A 1 95 ? -9.434 15.296 -3.797 1.00 80.50 95 PRO A CA 1
ATOM 731 C C . PRO A 1 95 ? -8.170 15.074 -2.941 1.00 80.50 95 PRO A C 1
ATOM 733 O O . PRO A 1 95 ? -8.127 15.444 -1.754 1.00 80.50 95 PRO A O 1
ATOM 736 N N . PRO A 1 96 ? -7.125 14.434 -3.495 1.00 76.62 96 PRO A N 1
ATOM 737 C CA . PRO A 1 96 ? -5.819 14.376 -2.845 1.00 76.62 96 PRO A CA 1
ATOM 738 C C . PRO A 1 96 ? -5.353 15.789 -2.465 1.00 76.62 96 PRO A C 1
ATOM 740 O O . PRO A 1 96 ? -5.615 16.752 -3.180 1.00 76.62 96 PRO A O 1
ATOM 743 N N . GLY A 1 97 ? -4.737 15.940 -1.291 1.00 76.50 97 GLY A N 1
ATOM 744 C CA . GLY A 1 97 ? -4.294 17.251 -0.798 1.00 76.50 97 GLY A CA 1
ATOM 745 C C . GLY A 1 97 ? -5.390 18.175 -0.237 1.00 76.50 97 GLY A C 1
ATOM 746 O O . GLY A 1 97 ? -5.057 19.205 0.336 1.00 76.50 97 GLY A O 1
ATOM 747 N N . ALA A 1 98 ? -6.679 17.806 -0.279 1.00 84.12 98 ALA A N 1
ATOM 748 C CA . ALA A 1 98 ? -7.779 18.639 0.247 1.00 84.12 98 ALA A CA 1
ATOM 749 C C . ALA A 1 98 ? -7.805 18.811 1.785 1.00 84.12 98 ALA A C 1
ATOM 751 O O . ALA A 1 98 ? -8.723 19.421 2.327 1.00 84.12 98 ALA A O 1
ATOM 752 N N . GLY A 1 99 ? -6.837 18.244 2.512 1.00 83.31 99 GLY A N 1
ATOM 753 C CA . GLY A 1 99 ? -6.750 18.374 3.970 1.00 83.31 99 GLY A CA 1
ATOM 754 C C . GLY A 1 99 ? -7.736 17.499 4.752 1.00 83.31 99 GLY A C 1
ATOM 755 O O . GLY A 1 99 ? -8.114 17.857 5.866 1.00 83.31 99 GLY A O 1
ATOM 756 N N . LYS A 1 100 ? -8.145 16.346 4.202 1.00 86.12 100 LYS A N 1
ATOM 757 C CA . LYS A 1 100 ? -9.096 15.419 4.846 1.00 86.12 100 LYS A CA 1
ATOM 758 C C . LYS A 1 100 ? -8.668 15.026 6.269 1.00 86.12 100 LYS A C 1
ATOM 760 O O . LYS A 1 100 ? -9.485 15.061 7.181 1.00 86.12 100 LYS A O 1
ATOM 765 N N . SER A 1 101 ? -7.384 14.742 6.490 1.00 84.88 101 SER A N 1
ATOM 766 C CA . SER A 1 101 ? -6.837 14.434 7.823 1.00 84.88 101 SER A CA 1
ATOM 767 C C . SER A 1 101 ? -7.002 15.590 8.819 1.00 84.88 101 SER A C 1
ATOM 769 O O . SER A 1 101 ? -7.352 15.370 9.977 1.00 84.88 101 SER A O 1
ATOM 771 N N . THR A 1 102 ? -6.826 16.833 8.366 1.00 87.44 102 THR A N 1
ATOM 772 C CA . THR A 1 102 ? -7.060 18.041 9.171 1.00 87.44 102 THR A CA 1
ATOM 773 C C . THR A 1 102 ? -8.536 18.208 9.520 1.00 87.44 102 THR A C 1
ATOM 775 O O . THR A 1 102 ? -8.861 18.559 10.653 1.00 87.44 102 THR A O 1
ATOM 778 N N . VAL A 1 103 ? -9.439 17.954 8.568 1.00 87.56 103 VAL A N 1
ATOM 779 C CA . VAL A 1 103 ? -10.890 18.000 8.812 1.00 87.56 103 VAL A CA 1
ATOM 780 C C . VAL A 1 103 ? -11.298 16.929 9.821 1.00 87.56 103 VAL A C 1
ATOM 782 O O . VAL A 1 103 ? -12.014 17.250 10.764 1.00 87.56 103 VAL A O 1
ATOM 785 N N . ARG A 1 104 ? -10.780 15.701 9.698 1.00 88.19 104 ARG A N 1
ATOM 786 C CA . ARG A 1 104 ? -11.046 14.604 10.641 1.00 88.19 104 ARG A CA 1
ATOM 787 C C . ARG A 1 104 ? -10.746 15.004 12.081 1.00 88.19 104 ARG A C 1
ATOM 789 O O . ARG A 1 104 ? -11.636 14.959 12.921 1.00 88.19 104 ARG A O 1
ATOM 796 N N . LYS A 1 105 ? -9.529 15.498 12.330 1.00 88.19 105 LYS A N 1
ATOM 797 C CA . LYS A 1 105 ? -9.098 15.946 13.663 1.00 88.19 105 LYS A CA 1
ATOM 798 C C . LYS A 1 105 ? -9.986 17.055 14.223 1.00 88.19 105 LYS A C 1
ATOM 800 O O . LYS A 1 105 ? -10.208 17.110 15.425 1.00 88.19 105 LYS A O 1
ATOM 805 N N . LYS A 1 106 ? -10.508 17.941 13.368 1.00 88.56 106 LYS A N 1
ATOM 806 C CA . LYS A 1 106 ? -11.452 18.990 13.787 1.00 88.56 106 LYS A CA 1
ATOM 807 C C . LYS A 1 106 ? -12.835 18.435 14.131 1.00 88.56 106 LYS A C 1
ATOM 809 O O . LYS A 1 106 ? -13.447 18.932 15.067 1.00 88.56 106 LYS A O 1
ATOM 814 N N . VAL A 1 107 ? -13.320 17.450 13.374 1.00 87.69 107 VAL A N 1
ATOM 815 C CA . VAL A 1 107 ? -14.642 16.832 13.571 1.00 87.69 107 VAL A CA 1
ATOM 816 C C . VAL A 1 107 ? -14.649 15.919 14.797 1.00 87.69 107 VAL A C 1
ATOM 818 O O . VAL A 1 107 ? -15.563 16.008 15.607 1.00 87.69 107 VAL A O 1
ATOM 821 N N . LEU A 1 108 ? -13.632 15.067 14.942 1.00 89.19 108 LEU A N 1
ATOM 822 C CA . LEU A 1 108 ? -13.534 14.096 16.034 1.00 89.19 108 LEU A CA 1
ATOM 823 C C . LEU A 1 108 ? -12.934 14.696 17.310 1.00 89.19 108 LEU A C 1
ATOM 825 O O . LEU A 1 108 ? -13.251 14.263 18.414 1.00 89.19 108 LEU A O 1
ATOM 829 N N . GLY A 1 109 ? -12.085 15.719 17.190 1.00 91.38 109 GLY A N 1
ATOM 830 C CA . GLY A 1 109 ? -11.497 16.402 18.336 1.00 91.38 109 GLY A CA 1
ATOM 831 C C . GLY A 1 109 ? -10.752 15.439 19.261 1.00 91.38 109 GLY A C 1
ATOM 832 O O . GLY A 1 109 ? -9.762 14.828 18.866 1.00 91.38 109 GLY A O 1
ATOM 833 N N . LYS A 1 110 ? -11.226 15.328 20.506 1.00 91.81 110 LYS A N 1
ATOM 834 C CA . LYS A 1 110 ? -10.641 14.446 21.531 1.00 91.81 110 LYS A CA 1
ATOM 835 C C . LYS A 1 110 ? -10.937 12.965 21.305 1.00 91.81 110 LYS A C 1
ATOM 837 O O . LYS A 1 110 ? -10.278 12.153 21.932 1.00 91.81 110 LYS A O 1
ATOM 842 N N . ASP A 1 111 ? -11.902 12.645 20.450 1.00 91.62 111 ASP A N 1
ATOM 843 C CA . ASP A 1 111 ? -12.298 11.273 20.147 1.00 91.62 111 ASP A CA 1
ATOM 844 C C . ASP A 1 111 ? -11.587 10.727 18.887 1.00 91.62 111 ASP A C 1
ATOM 846 O O . ASP A 1 111 ? -11.912 9.631 18.450 1.00 91.62 111 ASP A O 1
ATOM 850 N N . ASP A 1 112 ? -10.633 11.453 18.269 1.00 91.25 112 ASP A N 1
ATOM 851 C CA . ASP A 1 112 ? -9.942 11.010 17.030 1.00 91.25 112 ASP A CA 1
ATOM 852 C C . ASP A 1 112 ? -9.256 9.645 17.189 1.00 91.25 112 ASP A C 1
ATOM 854 O O . ASP A 1 112 ? -9.256 8.853 16.252 1.00 91.25 112 ASP A O 1
ATOM 858 N N . ASP A 1 113 ? -8.711 9.347 18.371 1.00 93.75 113 ASP A N 1
ATOM 859 C CA . ASP A 1 113 ? -8.014 8.090 18.667 1.00 93.75 113 ASP A CA 1
ATOM 860 C C . ASP A 1 113 ? -8.954 6.903 18.933 1.00 93.75 113 ASP A C 1
ATOM 862 O O . ASP A 1 113 ? -8.503 5.757 18.960 1.00 93.75 113 ASP A O 1
ATOM 866 N N . LYS A 1 114 ? -10.261 7.157 19.065 1.00 96.06 114 LYS A N 1
ATOM 867 C CA . LYS A 1 114 ? -11.301 6.128 19.208 1.00 96.06 114 LYS A CA 1
ATOM 868 C C . LYS A 1 114 ? -11.798 5.580 17.876 1.00 96.06 114 LYS A C 1
ATOM 870 O O . LYS A 1 114 ? -12.616 4.662 17.876 1.00 96.06 114 LYS A O 1
ATOM 875 N N . TYR A 1 115 ? -11.343 6.142 16.756 1.00 95.75 115 TYR A N 1
ATOM 876 C CA . TYR A 1 115 ? -11.707 5.707 15.411 1.00 95.75 115 TYR A CA 1
ATOM 877 C C . TYR A 1 115 ? -10.522 5.021 14.737 1.00 95.75 115 TYR A C 1
ATOM 879 O O . TYR A 1 115 ? -9.425 5.573 14.654 1.00 95.75 115 TYR A O 1
ATOM 887 N N . LEU A 1 116 ? -10.766 3.838 14.180 1.00 95.81 116 LEU A N 1
ATOM 888 C CA . LEU A 1 116 ? -9.831 3.173 13.289 1.00 95.81 116 LEU A CA 1
ATOM 889 C C . LEU A 1 116 ? -9.806 3.919 11.957 1.00 95.81 116 LEU A C 1
ATOM 891 O O . LEU A 1 116 ? -10.804 3.949 11.235 1.00 95.81 116 LEU A O 1
ATOM 895 N N . VAL A 1 117 ? -8.665 4.501 11.608 1.00 93.62 117 VAL A N 1
ATOM 896 C CA . VAL A 1 117 ? -8.492 5.152 10.308 1.00 93.62 117 VAL A CA 1
ATOM 897 C C . VAL A 1 117 ? -8.078 4.107 9.281 1.00 93.62 117 VAL A C 1
ATOM 899 O O . VAL A 1 117 ? -7.004 3.522 9.389 1.00 93.62 117 VAL A O 1
ATOM 902 N N . ILE A 1 118 ? -8.914 3.904 8.267 1.00 92.44 118 ILE A N 1
ATOM 903 C CA . ILE A 1 118 ? -8.628 2.984 7.166 1.00 92.44 118 ILE A CA 1
ATOM 904 C C . ILE A 1 118 ? -8.176 3.815 5.964 1.00 92.44 118 ILE A C 1
ATOM 906 O O . ILE A 1 118 ? -8.960 4.566 5.377 1.00 92.44 118 ILE A O 1
ATOM 910 N N . ASP A 1 119 ? -6.898 3.676 5.620 1.00 89.44 119 ASP A N 1
ATOM 911 C CA . ASP A 1 119 ? -6.239 4.384 4.526 1.00 89.44 119 ASP A CA 1
ATOM 912 C C . ASP A 1 119 ? -5.383 3.398 3.720 1.00 89.44 119 ASP A C 1
ATOM 914 O O . ASP A 1 119 ? -4.515 2.723 4.275 1.00 89.44 119 ASP A O 1
ATOM 918 N N . ALA A 1 120 ? -5.633 3.305 2.412 1.00 91.56 120 ALA A N 1
ATOM 919 C CA . ALA A 1 120 ? -4.882 2.417 1.531 1.00 91.56 120 ALA A CA 1
ATOM 920 C C . ALA A 1 120 ? -3.402 2.819 1.431 1.00 91.56 120 ALA A C 1
ATOM 922 O O . ALA A 1 120 ? -2.553 1.956 1.213 1.00 91.56 120 ALA A O 1
ATOM 923 N N . ASP A 1 121 ? -3.070 4.100 1.627 1.00 91.62 121 ASP A N 1
ATOM 924 C CA . ASP A 1 121 ? -1.692 4.586 1.508 1.00 91.62 121 ASP A CA 1
ATOM 925 C C . ASP A 1 121 ? -0.760 3.956 2.559 1.00 91.62 121 ASP A C 1
ATOM 927 O O . ASP A 1 121 ? 0.384 3.637 2.236 1.00 91.62 121 ASP A O 1
ATOM 931 N N . VAL A 1 122 ? -1.268 3.641 3.759 1.00 93.69 122 VAL A N 1
ATOM 932 C CA . VAL A 1 122 ? -0.507 2.914 4.796 1.00 93.69 122 VAL A CA 1
ATOM 933 C C . VAL A 1 122 ? -0.073 1.532 4.296 1.00 93.69 122 VAL A C 1
ATOM 935 O O . VAL A 1 122 ? 1.051 1.092 4.545 1.00 93.69 122 VAL A O 1
ATOM 938 N N . PHE A 1 123 ? -0.932 0.849 3.537 1.00 97.62 123 PHE A N 1
ATOM 939 C CA . PHE A 1 123 ? -0.590 -0.449 2.961 1.00 97.62 123 PHE A CA 1
ATOM 940 C C . PHE A 1 123 ? 0.394 -0.324 1.800 1.00 97.62 123 PHE A C 1
ATOM 942 O O . PHE A 1 123 ? 1.264 -1.181 1.671 1.00 97.62 123 PHE A O 1
ATOM 949 N N . LYS A 1 124 ? 0.335 0.746 0.995 1.00 97.94 124 LYS A N 1
ATOM 950 C CA . LYS A 1 124 ? 1.340 0.984 -0.059 1.00 97.94 124 LYS A CA 1
ATOM 951 C C . LYS A 1 124 ? 2.737 1.119 0.534 1.00 97.94 124 LYS A C 1
ATOM 953 O O . LYS A 1 124 ? 3.669 0.477 0.053 1.00 97.94 124 LYS A O 1
ATOM 958 N N . GLU A 1 125 ? 2.864 1.899 1.604 1.00 97.56 125 GLU A N 1
ATOM 959 C CA . GLU A 1 125 ? 4.123 2.058 2.333 1.00 97.56 125 GLU A CA 1
ATOM 960 C C . GLU A 1 125 ? 4.626 0.717 2.884 1.00 97.56 125 GLU A C 1
ATOM 962 O O . GLU A 1 125 ? 5.787 0.361 2.671 1.00 97.56 125 GLU A O 1
ATOM 967 N N . GLY A 1 126 ? 3.751 -0.059 3.536 1.00 98.00 126 GLY A N 1
ATOM 968 C CA . GLY A 1 126 ? 4.084 -1.382 4.071 1.00 98.00 126 GLY A CA 1
ATOM 969 C C . GLY A 1 126 ? 4.553 -2.369 2.996 1.00 98.00 126 GLY A C 1
ATOM 970 O O . GLY A 1 126 ? 5.601 -3.000 3.149 1.00 98.00 126 GLY A O 1
ATOM 971 N N . LEU A 1 127 ? 3.825 -2.454 1.879 1.00 98.56 127 LEU A N 1
ATOM 972 C CA . LEU A 1 127 ? 4.148 -3.331 0.750 1.00 98.56 127 LEU A CA 1
ATOM 973 C C . LEU A 1 127 ? 5.487 -2.959 0.105 1.00 98.56 127 LEU A C 1
ATOM 975 O O . LEU A 1 127 ? 6.314 -3.837 -0.137 1.00 98.56 127 LEU A O 1
ATOM 979 N N . LEU A 1 128 ? 5.731 -1.670 -0.145 1.00 98.31 128 LEU A N 1
ATOM 980 C CA . LEU A 1 128 ? 6.973 -1.202 -0.767 1.00 98.31 128 LEU A CA 1
ATOM 981 C C . LEU A 1 128 ? 8.179 -1.340 0.170 1.00 98.31 128 LEU A C 1
ATOM 983 O O . LEU A 1 128 ? 9.274 -1.692 -0.275 1.00 98.31 128 LEU A O 1
ATOM 987 N N . LYS A 1 129 ? 7.987 -1.115 1.475 1.00 98.19 129 LYS A N 1
ATOM 988 C CA . LYS A 1 129 ? 9.022 -1.345 2.489 1.00 98.19 129 LYS A CA 1
ATOM 989 C C . LYS A 1 129 ? 9.416 -2.820 2.558 1.00 98.19 129 LYS A C 1
ATOM 991 O O . LYS A 1 129 ? 10.609 -3.121 2.536 1.00 98.19 129 LYS A O 1
ATOM 996 N N . GLN A 1 130 ? 8.437 -3.725 2.607 1.00 97.94 130 GLN A N 1
ATOM 997 C CA . GLN A 1 130 ? 8.691 -5.166 2.572 1.00 97.94 130 GLN A CA 1
ATOM 998 C C . GLN A 1 130 ? 9.413 -5.559 1.279 1.00 97.94 130 GLN A C 1
ATOM 1000 O O . GLN A 1 130 ? 10.449 -6.215 1.342 1.00 97.94 130 GLN A O 1
ATOM 1005 N N . ALA A 1 131 ? 8.939 -5.064 0.133 1.00 97.81 131 ALA A N 1
ATOM 1006 C CA . ALA A 1 131 ? 9.532 -5.373 -1.163 1.00 97.81 131 ALA A CA 1
ATOM 1007 C C . ALA A 1 131 ? 10.987 -4.894 -1.294 1.00 97.81 131 ALA A C 1
ATOM 1009 O O . ALA A 1 131 ? 11.823 -5.534 -1.930 1.00 97.81 131 ALA A O 1
ATOM 1010 N N . THR A 1 132 ? 11.312 -3.760 -0.674 1.00 97.81 132 THR A N 1
ATOM 1011 C CA . THR A 1 132 ? 12.692 -3.262 -0.610 1.00 97.81 132 THR A CA 1
ATOM 1012 C C . THR A 1 132 ? 13.551 -4.177 0.267 1.00 97.81 132 THR A C 1
ATOM 1014 O O . THR A 1 132 ? 14.702 -4.450 -0.062 1.00 97.81 132 THR A O 1
ATOM 1017 N N . SER A 1 133 ? 12.992 -4.681 1.372 1.00 97.62 133 SER A N 1
ATOM 1018 C CA . SER A 1 133 ? 13.700 -5.544 2.322 1.00 97.62 133 SER A CA 1
ATOM 1019 C C . SER A 1 133 ? 13.981 -6.948 1.784 1.00 97.62 133 SER A C 1
ATOM 1021 O O . SER A 1 133 ? 15.010 -7.521 2.132 1.00 97.62 133 SER A O 1
ATOM 1023 N N . ASP A 1 134 ? 13.074 -7.521 0.993 1.00 96.81 134 ASP A N 1
ATOM 1024 C CA . ASP A 1 134 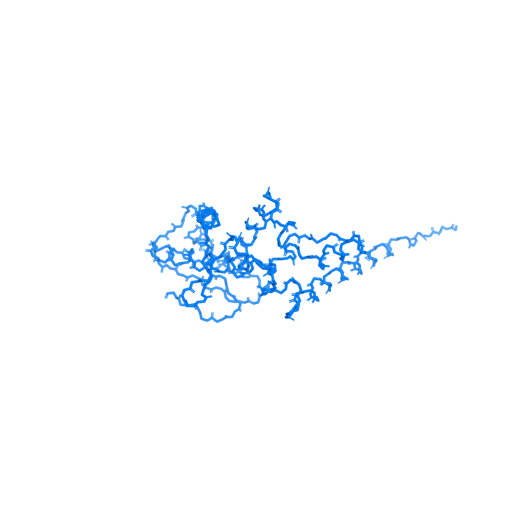? 13.211 -8.877 0.441 1.00 96.81 134 ASP A CA 1
ATOM 1025 C C . ASP A 1 134 ? 13.751 -8.908 -1.000 1.00 96.81 134 ASP A C 1
ATOM 1027 O O . ASP A 1 134 ? 13.948 -9.982 -1.567 1.00 96.81 134 ASP A O 1
ATOM 1031 N N . GLY A 1 135 ? 14.034 -7.739 -1.586 1.00 97.50 135 GLY A N 1
ATOM 1032 C CA . GLY A 1 135 ? 14.578 -7.600 -2.939 1.00 97.50 135 GLY A CA 1
ATOM 1033 C C . GLY A 1 135 ? 13.541 -7.734 -4.059 1.00 97.50 135 GLY A C 1
ATOM 1034 O O . GLY A 1 135 ? 13.892 -7.635 -5.239 1.00 97.50 135 GLY A O 1
ATOM 1035 N N . SER A 1 136 ? 12.259 -7.922 -3.736 1.00 97.69 136 SER A N 1
ATOM 1036 C CA . SER A 1 136 ? 11.197 -7.968 -4.744 1.00 97.69 136 SER A CA 1
ATOM 1037 C C . SER A 1 136 ? 10.877 -6.616 -5.383 1.00 97.69 136 SER A C 1
ATOM 1039 O O . SER A 1 136 ? 10.304 -6.573 -6.475 1.00 97.69 136 SER A O 1
ATOM 1041 N N . TYR A 1 137 ? 11.295 -5.512 -4.756 1.00 97.81 137 TYR A N 1
ATOM 1042 C CA . TYR A 1 137 ? 11.209 -4.185 -5.358 1.00 97.81 137 TYR A CA 1
ATOM 1043 C C . TYR A 1 137 ? 12.007 -4.130 -6.665 1.00 97.81 137 TYR A C 1
ATOM 1045 O O . TYR A 1 137 ? 11.448 -3.789 -7.700 1.00 97.81 137 TYR A O 1
ATOM 1053 N N . GLU A 1 138 ? 13.275 -4.543 -6.635 1.00 96.50 138 GLU A N 1
ATOM 1054 C CA . GLU A 1 138 ? 14.152 -4.516 -7.814 1.00 96.50 138 GLU A CA 1
ATOM 1055 C C . GLU A 1 138 ? 13.879 -5.679 -8.780 1.00 96.50 138 GLU A C 1
ATOM 1057 O O . GLU A 1 138 ? 13.992 -5.513 -9.987 1.00 96.50 138 GLU A O 1
ATOM 1062 N N . SER A 1 139 ? 13.508 -6.863 -8.279 1.00 96.62 139 SER A N 1
ATOM 1063 C CA . SER A 1 139 ? 13.346 -8.057 -9.130 1.00 96.62 139 SER A CA 1
ATOM 1064 C C . SER A 1 139 ? 11.970 -8.213 -9.787 1.00 96.62 139 SER A C 1
ATOM 1066 O O . SER A 1 139 ? 11.826 -9.042 -10.686 1.00 96.62 139 SER A O 1
ATOM 1068 N N . TRP A 1 140 ? 10.958 -7.455 -9.351 1.00 97.56 140 TRP A N 1
ATOM 1069 C CA . TRP A 1 140 ? 9.612 -7.517 -9.928 1.00 97.56 140 TRP A CA 1
ATOM 1070 C C . TRP A 1 140 ? 8.959 -6.149 -10.104 1.00 97.56 140 TRP A C 1
ATOM 1072 O O . TRP A 1 140 ? 8.467 -5.848 -11.187 1.00 97.56 140 TRP A O 1
ATOM 1082 N N . ILE A 1 141 ? 8.890 -5.343 -9.037 1.00 97.44 141 ILE A N 1
ATOM 1083 C CA . ILE A 1 141 ? 8.054 -4.131 -9.034 1.00 97.44 141 ILE A CA 1
ATOM 1084 C C . ILE A 1 141 ? 8.640 -3.065 -9.961 1.00 97.44 141 ILE A C 1
ATOM 1086 O O . ILE A 1 141 ? 7.905 -2.472 -10.748 1.00 97.44 141 ILE A O 1
ATOM 1090 N N . LYS A 1 142 ? 9.947 -2.811 -9.878 1.00 97.69 142 LYS A N 1
ATOM 1091 C CA . LYS A 1 142 ? 10.622 -1.785 -10.667 1.00 97.69 142 LYS A CA 1
ATOM 1092 C C . LYS A 1 142 ? 10.692 -2.210 -12.139 1.00 97.69 142 LYS A C 1
ATOM 1094 O O . LYS A 1 142 ? 11.390 -3.168 -12.454 1.00 97.69 142 LYS A O 1
ATOM 1099 N N . PRO A 1 143 ? 10.000 -1.517 -13.062 1.00 96.50 143 PRO A N 1
ATOM 1100 C CA . PRO A 1 143 ? 10.057 -1.870 -14.475 1.00 96.50 143 PRO A CA 1
ATOM 1101 C C . PRO A 1 143 ? 11.415 -1.515 -15.092 1.00 96.50 143 PRO A C 1
ATOM 1103 O O . PRO A 1 143 ? 11.969 -0.455 -14.791 1.00 96.50 143 PRO A O 1
ATOM 1106 N N . ASP A 1 144 ? 11.860 -2.298 -16.077 1.00 95.38 144 ASP A N 1
ATOM 1107 C CA . ASP A 1 144 ? 13.079 -2.033 -16.864 1.00 95.38 144 ASP A CA 1
ATOM 1108 C C . ASP A 1 144 ? 13.122 -0.611 -17.445 1.00 95.38 144 ASP A C 1
ATOM 1110 O O . ASP A 1 144 ? 14.183 -0.001 -17.547 1.00 95.38 144 ASP A O 1
ATOM 1114 N N . ALA A 1 145 ? 11.962 -0.057 -17.820 1.00 94.00 145 ALA A N 1
ATOM 1115 C CA . ALA A 1 145 ? 11.853 1.306 -18.337 1.00 94.00 145 ALA A CA 1
ATOM 1116 C C . ALA A 1 145 ? 12.248 2.368 -17.296 1.00 94.00 145 ALA A C 1
ATOM 1118 O O . ALA A 1 145 ? 12.863 3.372 -17.649 1.00 94.00 145 ALA A O 1
ATOM 1119 N N . VAL A 1 146 ? 11.917 2.144 -16.020 1.00 94.69 146 VAL A N 1
ATOM 1120 C CA . VAL A 1 146 ? 12.335 3.022 -14.919 1.00 94.69 146 VAL A CA 1
ATOM 1121 C C . VAL A 1 146 ? 13.832 2.864 -14.691 1.00 94.69 146 VAL A C 1
ATOM 1123 O O . VAL A 1 146 ? 14.542 3.860 -14.644 1.00 94.69 146 VAL A O 1
ATOM 1126 N N . GLU A 1 147 ? 14.332 1.630 -14.632 1.00 94.06 147 GLU A N 1
ATOM 1127 C CA . GLU A 1 147 ? 15.762 1.363 -14.444 1.00 94.06 147 GLU A CA 1
ATOM 1128 C C . GLU A 1 147 ? 16.622 1.962 -15.577 1.00 94.06 147 GLU A C 1
ATOM 1130 O O . GLU A 1 147 ? 17.672 2.561 -15.341 1.00 94.06 147 GLU A O 1
ATOM 1135 N N . ALA A 1 148 ? 16.165 1.857 -16.828 1.00 93.69 148 ALA A N 1
ATOM 1136 C CA . ALA A 1 148 ? 16.819 2.474 -17.977 1.00 93.69 148 ALA A CA 1
ATOM 1137 C C . ALA A 1 148 ? 16.860 4.000 -17.864 1.00 93.69 148 ALA A C 1
ATOM 1139 O O . ALA A 1 148 ? 17.904 4.597 -18.129 1.00 93.69 148 ALA A O 1
ATOM 1140 N N . LEU A 1 149 ? 15.758 4.609 -17.425 1.00 92.38 149 LEU A N 1
ATOM 1141 C CA . LEU A 1 149 ? 15.674 6.048 -17.229 1.00 92.38 149 LEU A CA 1
ATOM 1142 C C . LEU A 1 149 ? 16.620 6.515 -16.120 1.00 92.38 149 LEU A C 1
ATOM 1144 O O . LEU A 1 149 ? 17.343 7.481 -16.331 1.00 92.38 149 LEU A O 1
ATOM 1148 N N . GLU A 1 150 ? 16.691 5.806 -14.989 1.00 93.88 150 GLU A N 1
ATOM 1149 C CA . GLU A 1 150 ? 17.650 6.113 -13.918 1.00 93.88 150 GLU A CA 1
ATOM 1150 C C . GLU A 1 150 ? 19.101 6.085 -14.414 1.00 93.88 150 GLU A C 1
ATOM 1152 O O . GLU A 1 150 ? 19.894 6.963 -14.068 1.00 93.88 150 GLU A O 1
ATOM 1157 N N . ARG A 1 151 ? 19.455 5.104 -15.257 1.00 93.69 151 ARG A N 1
ATOM 1158 C CA . ARG A 1 151 ? 20.794 5.015 -15.866 1.00 93.69 151 ARG A CA 1
ATOM 1159 C C . ARG A 1 151 ? 21.071 6.149 -16.852 1.00 93.69 151 ARG A C 1
ATOM 1161 O O . ARG A 1 151 ? 22.209 6.604 -16.933 1.00 93.69 151 ARG A O 1
ATOM 1168 N N . GLU A 1 152 ? 20.067 6.578 -17.612 1.00 91.12 152 GLU A N 1
ATOM 1169 C CA . GLU A 1 152 ? 20.201 7.642 -18.612 1.00 91.12 152 GLU A CA 1
ATOM 1170 C C . GLU A 1 152 ? 20.318 9.028 -17.967 1.00 91.12 152 GLU A C 1
ATOM 1172 O O . GLU A 1 152 ? 21.163 9.833 -18.360 1.00 91.12 152 GLU A O 1
ATOM 1177 N N . THR A 1 153 ? 19.477 9.317 -16.974 1.00 87.44 153 THR A N 1
ATOM 1178 C CA . THR A 1 153 ? 19.372 10.650 -16.365 1.00 87.44 153 THR A CA 1
ATOM 1179 C C . THR A 1 153 ? 20.230 10.811 -15.114 1.00 87.44 153 THR A C 1
ATOM 1181 O O . THR A 1 153 ? 20.464 11.941 -14.687 1.00 87.44 153 THR A O 1
ATOM 1184 N N . GLY A 1 154 ? 20.662 9.710 -14.491 1.00 88.00 154 GLY A N 1
ATOM 1185 C CA . GLY A 1 154 ? 21.315 9.711 -13.182 1.00 88.00 154 GLY A CA 1
ATOM 1186 C C . GLY A 1 154 ? 20.374 10.035 -12.013 1.00 88.00 154 GLY A C 1
ATOM 1187 O O . GLY A 1 154 ? 20.848 10.252 -10.898 1.00 88.00 154 GLY A O 1
ATOM 1188 N N . THR A 1 155 ? 19.056 10.100 -12.241 1.00 85.50 155 THR A N 1
ATOM 1189 C CA . THR A 1 155 ? 18.053 10.362 -11.193 1.00 85.50 155 THR A CA 1
ATOM 1190 C C . THR A 1 155 ? 17.551 9.055 -10.605 1.00 85.50 155 THR A C 1
ATOM 1192 O O . THR A 1 155 ? 17.211 8.164 -11.368 1.00 85.50 155 THR A O 1
ATOM 1195 N N . THR A 1 156 ? 17.420 8.952 -9.284 1.00 89.62 156 THR A N 1
ATOM 1196 C CA . THR A 1 156 ? 16.800 7.790 -8.623 1.00 89.62 156 THR A CA 1
ATOM 1197 C C . THR A 1 156 ? 15.294 7.989 -8.470 1.00 89.62 156 THR A C 1
ATOM 1199 O O . THR A 1 156 ? 14.865 9.059 -8.037 1.00 89.62 156 THR A O 1
ATOM 1202 N N . PHE A 1 157 ? 14.508 6.954 -8.766 1.00 92.81 157 PHE A N 1
ATOM 1203 C CA . PHE A 1 157 ? 13.091 6.894 -8.419 1.00 92.81 157 PHE A CA 1
ATOM 1204 C C . PHE A 1 157 ? 12.919 6.295 -7.025 1.00 92.81 157 PHE A C 1
ATOM 1206 O O . PHE A 1 157 ? 13.435 5.220 -6.710 1.00 92.81 157 PHE A O 1
ATOM 1213 N N . TYR A 1 158 ? 12.160 6.984 -6.181 1.00 93.12 158 TYR A N 1
ATOM 1214 C CA . TYR A 1 158 ? 11.833 6.504 -4.845 1.00 93.12 158 TYR A CA 1
ATOM 1215 C C . TYR A 1 158 ? 10.660 5.514 -4.900 1.00 93.12 158 TYR A C 1
ATOM 1217 O O . TYR A 1 158 ? 9.751 5.701 -5.708 1.00 93.12 158 TYR A O 1
ATOM 1225 N N . PRO A 1 159 ? 10.594 4.509 -4.003 1.00 95.81 159 PRO A N 1
ATOM 1226 C CA . PRO A 1 159 ? 9.546 3.485 -4.053 1.00 95.81 159 PRO A CA 1
ATOM 1227 C C . PRO A 1 159 ? 8.116 4.032 -4.107 1.00 95.81 159 PRO A C 1
ATOM 1229 O O . PRO A 1 159 ? 7.284 3.520 -4.851 1.00 95.81 159 PRO A O 1
ATOM 1232 N N . MET A 1 160 ? 7.826 5.111 -3.373 1.00 95.81 160 MET A N 1
ATOM 1233 C CA . MET A 1 160 ? 6.494 5.730 -3.370 1.00 95.81 160 MET A CA 1
ATOM 1234 C C . MET A 1 160 ? 6.121 6.409 -4.694 1.00 95.81 160 MET A C 1
ATOM 1236 O O . MET A 1 160 ? 4.941 6.620 -4.955 1.00 95.81 160 MET A O 1
ATOM 1240 N N . GLU A 1 161 ? 7.081 6.705 -5.568 1.00 95.12 161 GLU A N 1
ATOM 1241 C CA . GLU A 1 161 ? 6.797 7.189 -6.925 1.00 95.12 161 GLU A CA 1
ATOM 1242 C C . GLU A 1 161 ? 6.257 6.067 -7.823 1.00 95.12 161 GLU A C 1
ATOM 1244 O O . GLU A 1 161 ? 5.605 6.336 -8.827 1.00 95.12 161 GLU A O 1
ATOM 1249 N N . LEU A 1 162 ? 6.463 4.807 -7.424 1.00 96.62 162 LEU A N 1
ATOM 1250 C CA . LEU A 1 162 ? 5.924 3.608 -8.062 1.00 96.62 162 LEU A CA 1
ATOM 1251 C C . LEU A 1 162 ? 4.677 3.082 -7.324 1.00 96.62 162 LEU A C 1
ATOM 1253 O O . LEU A 1 162 ? 4.202 1.986 -7.616 1.00 96.62 162 LEU A O 1
ATOM 1257 N N . ALA A 1 163 ? 4.101 3.853 -6.392 1.00 95.81 163 ALA A N 1
ATOM 1258 C CA . ALA A 1 163 ? 2.977 3.421 -5.554 1.00 95.81 163 ALA A CA 1
ATOM 1259 C C . ALA A 1 163 ? 1.707 3.036 -6.344 1.00 95.81 163 ALA A C 1
ATOM 1261 O O . ALA A 1 163 ? 0.849 2.314 -5.835 1.00 95.81 163 ALA A O 1
ATOM 1262 N N . SER A 1 164 ? 1.593 3.467 -7.602 1.00 95.81 164 SER A N 1
ATOM 1263 C CA . SER A 1 164 ? 0.560 3.002 -8.533 1.00 95.81 164 SER A CA 1
ATOM 1264 C C . SER A 1 164 ? 0.614 1.486 -8.767 1.00 95.81 164 SER A C 1
ATOM 1266 O O . SER A 1 164 ? -0.433 0.857 -8.879 1.00 95.81 164 SER A O 1
ATOM 1268 N N . LEU A 1 165 ? 1.802 0.874 -8.765 1.00 98.00 165 LEU A N 1
ATOM 1269 C CA . LEU A 1 165 ? 1.995 -0.566 -8.997 1.00 98.00 165 LEU A CA 1
ATOM 1270 C C . LEU A 1 165 ? 1.523 -1.450 -7.835 1.00 98.00 165 LEU A C 1
ATOM 1272 O O . LEU A 1 165 ? 1.317 -2.648 -8.015 1.00 98.00 165 LEU A O 1
ATOM 1276 N N . VAL A 1 166 ? 1.342 -0.866 -6.649 1.00 97.81 166 VAL A N 1
ATOM 1277 C CA . VAL A 1 166 ? 0.791 -1.540 -5.462 1.00 97.81 166 VAL A CA 1
ATOM 1278 C C . VAL A 1 166 ? -0.645 -1.092 -5.167 1.00 97.81 166 VAL A C 1
ATOM 1280 O O . VAL A 1 166 ? -1.211 -1.462 -4.139 1.00 97.81 166 VAL A O 1
ATOM 1283 N N . HIS A 1 167 ? -1.242 -0.272 -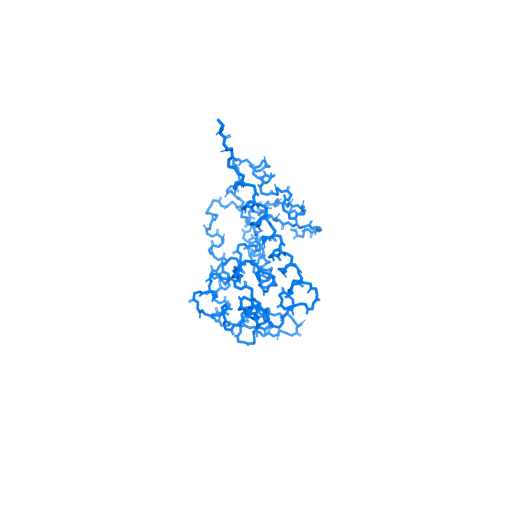6.044 1.00 95.62 167 HIS A N 1
ATOM 1284 C CA . HIS A 1 167 ? -2.535 0.363 -5.800 1.00 95.62 167 HIS A CA 1
ATOM 1285 C C . HIS A 1 167 ? -3.644 -0.660 -5.557 1.00 95.62 167 HIS A C 1
ATOM 1287 O O . HIS A 1 167 ? -4.297 -0.602 -4.517 1.00 95.62 167 HIS A O 1
ATOM 1293 N N . GLU A 1 168 ? -3.821 -1.608 -6.475 1.00 95.50 168 GLU A N 1
ATOM 1294 C CA . GLU A 1 168 ? -4.900 -2.597 -6.389 1.00 95.50 168 GLU A CA 1
ATOM 1295 C C . GLU A 1 168 ? -4.776 -3.463 -5.130 1.00 95.50 168 GLU A C 1
ATOM 1297 O O . GLU A 1 168 ? -5.728 -3.591 -4.364 1.00 95.50 168 GLU A O 1
ATOM 1302 N N . GLU A 1 169 ? -3.572 -3.963 -4.839 1.00 97.56 169 GLU A N 1
ATOM 1303 C CA . GLU A 1 169 ? -3.311 -4.759 -3.637 1.00 97.56 169 GLU A CA 1
ATOM 1304 C C . GLU A 1 169 ? -3.587 -3.970 -2.349 1.00 97.56 169 GLU A C 1
ATOM 1306 O O . GLU A 1 169 ? -4.247 -4.471 -1.440 1.00 97.56 169 GLU A O 1
ATOM 1311 N N . SER A 1 170 ? -3.153 -2.707 -2.278 1.00 97.38 170 SER A N 1
ATOM 1312 C CA . SER A 1 170 ? -3.428 -1.851 -1.118 1.00 97.38 170 SER A CA 1
ATOM 1313 C C . SER A 1 170 ? -4.927 -1.583 -0.923 1.00 97.38 170 SER A C 1
ATOM 1315 O O . SER A 1 170 ? -5.412 -1.548 0.211 1.00 97.38 170 SER A O 1
ATOM 1317 N N . SER A 1 171 ? -5.676 -1.442 -2.022 1.00 94.62 171 SER A N 1
ATOM 1318 C CA . SER A 1 171 ? -7.129 -1.251 -2.013 1.00 94.62 171 SER A CA 1
ATOM 1319 C C . SER A 1 171 ? -7.858 -2.499 -1.514 1.00 94.62 171 SER A C 1
ATOM 1321 O O . SER A 1 171 ? -8.787 -2.369 -0.714 1.00 94.62 171 SER A O 1
ATOM 1323 N N . MET A 1 172 ? -7.410 -3.695 -1.916 1.00 94.69 172 MET A N 1
ATOM 1324 C CA . MET A 1 172 ? -7.924 -4.968 -1.395 1.00 94.69 172 MET A CA 1
ATOM 1325 C C . MET A 1 172 ? -7.734 -5.053 0.123 1.00 94.69 172 MET A C 1
ATOM 1327 O O . MET A 1 172 ? -8.697 -5.247 0.862 1.00 94.69 172 MET A O 1
ATOM 1331 N N . MET A 1 173 ? -6.515 -4.796 0.604 1.00 97.00 173 MET A N 1
ATOM 1332 C CA . MET A 1 173 ? -6.196 -4.878 2.032 1.00 97.00 173 MET A CA 1
ATOM 1333 C C . MET A 1 173 ? -6.994 -3.880 2.878 1.00 97.00 173 MET A C 1
ATOM 1335 O O . MET A 1 173 ? -7.423 -4.217 3.984 1.00 97.00 173 MET A O 1
ATOM 1339 N N . ALA A 1 174 ? -7.227 -2.669 2.361 1.00 95.75 174 ALA A N 1
ATOM 1340 C CA . ALA A 1 174 ? -8.069 -1.670 3.011 1.00 95.75 174 ALA A CA 1
ATOM 1341 C C . ALA A 1 174 ? -9.552 -2.070 3.028 1.00 95.75 174 ALA A C 1
ATOM 1343 O O . ALA A 1 174 ? -10.244 -1.820 4.017 1.00 95.75 174 ALA A O 1
ATOM 1344 N N . ALA A 1 175 ? -10.049 -2.699 1.959 1.00 94.25 175 ALA A N 1
ATOM 1345 C CA . ALA A 1 175 ? -11.410 -3.224 1.908 1.00 94.25 175 ALA A CA 1
ATOM 1346 C C . ALA A 1 175 ? -11.616 -4.374 2.907 1.00 94.25 175 ALA A C 1
ATOM 1348 O O . ALA A 1 175 ? -12.635 -4.395 3.600 1.00 94.25 175 ALA A O 1
ATOM 1349 N N . ASP A 1 176 ? -10.636 -5.266 3.031 1.00 95.44 176 ASP A N 1
ATOM 1350 C CA . ASP A 1 176 ? -10.633 -6.353 4.008 1.00 95.44 176 ASP A CA 1
ATOM 1351 C C . ASP A 1 176 ? -10.588 -5.828 5.446 1.00 95.44 176 ASP A C 1
ATOM 1353 O O . ASP A 1 176 ? -11.456 -6.169 6.247 1.00 95.44 176 ASP A O 1
ATOM 1357 N N . LEU A 1 177 ? -9.661 -4.911 5.763 1.00 96.50 177 LEU A N 1
ATOM 1358 C CA . LEU A 1 177 ? -9.601 -4.294 7.092 1.00 96.50 177 LEU A CA 1
ATOM 1359 C C . LEU A 1 177 ? -10.922 -3.595 7.441 1.00 96.50 177 LEU A C 1
ATOM 1361 O O . LEU A 1 177 ? -11.377 -3.665 8.583 1.00 96.50 177 LEU A O 1
ATOM 1365 N N . ARG A 1 178 ? -11.551 -2.933 6.461 1.00 95.56 178 ARG A N 1
ATOM 1366 C CA . ARG A 1 178 ? -12.863 -2.302 6.631 1.00 95.56 178 ARG A CA 1
ATOM 1367 C C . ARG A 1 178 ? -13.943 -3.323 6.963 1.00 95.56 178 ARG A C 1
ATOM 1369 O O . ARG A 1 178 ? -14.700 -3.082 7.898 1.00 95.56 178 ARG A O 1
ATOM 1376 N N . ARG A 1 179 ? -14.030 -4.427 6.215 1.00 95.81 179 ARG A N 1
ATOM 1377 C CA . ARG A 1 179 ? -14.999 -5.500 6.481 1.00 95.81 179 ARG A CA 1
ATOM 1378 C C . ARG A 1 179 ? -14.823 -6.027 7.902 1.00 95.81 179 ARG A C 1
ATOM 1380 O O . ARG A 1 179 ? -15.776 -6.006 8.675 1.00 95.81 179 ARG A O 1
ATOM 1387 N N . ASP A 1 180 ? -13.599 -6.384 8.272 1.00 96.19 180 ASP A N 1
ATOM 1388 C CA . ASP A 1 180 ? -13.313 -6.943 9.591 1.00 96.19 180 ASP A CA 1
ATOM 1389 C C . ASP A 1 180 ? -13.608 -5.934 10.722 1.00 96.19 180 ASP A C 1
ATOM 1391 O O . ASP A 1 180 ? -14.078 -6.303 11.798 1.00 96.19 180 ASP A O 1
ATOM 1395 N N . ALA A 1 181 ? -13.349 -4.640 10.497 1.00 96.06 181 ALA A N 1
ATOM 1396 C CA . ALA A 1 181 ? -13.678 -3.574 11.444 1.00 96.06 181 ALA A CA 1
ATOM 1397 C C . ALA A 1 181 ? -15.194 -3.412 11.633 1.00 96.06 181 ALA A C 1
ATOM 1399 O O . ALA A 1 181 ? -15.660 -3.300 12.768 1.00 96.06 181 ALA A O 1
ATOM 1400 N N . ILE A 1 182 ? -15.966 -3.462 10.543 1.00 95.56 182 ILE A N 1
ATOM 1401 C CA . ILE A 1 182 ? -17.434 -3.424 10.585 1.00 95.56 182 ILE A CA 1
ATOM 1402 C C . ILE A 1 182 ? -17.980 -4.632 11.356 1.00 95.56 182 ILE A C 1
ATOM 1404 O O . ILE A 1 182 ? -18.846 -4.466 12.216 1.00 95.56 182 ILE A O 1
ATOM 1408 N N . GLU A 1 183 ? -17.450 -5.832 11.108 1.00 96.44 183 GLU A N 1
ATOM 1409 C CA . GLU A 1 183 ? -17.857 -7.057 11.808 1.00 96.44 183 GLU A CA 1
ATOM 1410 C C . GLU A 1 183 ? -17.589 -6.988 13.319 1.00 96.44 183 GLU A C 1
ATOM 1412 O O . GLU A 1 183 ? -18.442 -7.382 14.118 1.00 96.44 183 GLU A O 1
ATOM 1417 N N . ARG A 1 184 ? -16.446 -6.420 13.729 1.00 96.00 184 ARG A N 1
ATOM 1418 C CA . ARG A 1 184 ? -16.129 -6.156 15.147 1.00 96.00 184 ARG A CA 1
ATOM 1419 C C . ARG A 1 184 ? -16.951 -5.020 15.759 1.00 96.00 184 ARG A C 1
ATOM 1421 O O . ARG A 1 184 ? -16.995 -4.888 16.980 1.00 96.00 184 ARG A O 1
ATOM 1428 N N . GLY A 1 185 ? -17.593 -4.206 14.926 1.00 96.75 185 GLY A N 1
ATOM 1429 C CA . GLY A 1 185 ? -18.312 -3.006 15.331 1.00 96.75 185 GLY A CA 1
ATOM 1430 C C . GLY A 1 185 ? -17.411 -1.832 15.705 1.00 96.75 185 GLY A C 1
ATOM 1431 O O . GLY A 1 185 ? -17.885 -0.930 16.392 1.00 96.75 185 GLY A O 1
ATOM 1432 N N . ASP A 1 186 ? -16.148 -1.843 15.267 1.00 97.38 186 ASP A N 1
ATOM 1433 C CA . ASP A 1 186 ? -15.190 -0.755 15.475 1.00 97.38 186 ASP A CA 1
ATOM 1434 C C . ASP A 1 186 ? -15.758 0.572 14.925 1.00 97.38 186 ASP A C 1
ATOM 1436 O O . ASP A 1 186 ? -16.406 0.617 13.876 1.00 97.38 186 ASP A O 1
ATOM 1440 N N . ASN A 1 187 ? -15.485 1.678 15.613 1.00 96.31 187 ASN A N 1
ATOM 1441 C CA . ASN A 1 187 ? -15.671 3.014 15.064 1.00 96.31 187 ASN A CA 1
ATOM 1442 C C . ASN A 1 187 ? -14.655 3.230 13.929 1.00 96.31 187 ASN A C 1
ATOM 1444 O O . ASN A 1 187 ? -13.456 3.047 14.140 1.00 96.31 187 ASN A O 1
ATOM 1448 N N . ILE A 1 188 ? -15.100 3.633 12.734 1.00 94.25 188 ILE A N 1
ATOM 1449 C CA . ILE A 1 188 ? -14.240 3.733 11.540 1.00 94.25 188 ILE A CA 1
ATOM 1450 C C . ILE A 1 188 ? -14.176 5.146 10.949 1.00 94.25 188 ILE A C 1
ATOM 1452 O O . ILE A 1 188 ? -15.179 5.850 10.826 1.00 94.25 188 ILE A O 1
ATOM 1456 N N . GLY A 1 189 ? -12.978 5.556 10.542 1.00 90.00 189 GLY A N 1
ATOM 1457 C CA . GLY A 1 189 ? -12.710 6.753 9.753 1.00 90.00 189 GLY A CA 1
ATOM 1458 C C . GLY A 1 189 ? -12.257 6.369 8.346 1.00 90.00 189 GLY A C 1
ATOM 1459 O O . GLY A 1 189 ? -11.226 5.719 8.189 1.00 90.00 189 GLY A O 1
ATOM 1460 N N . LEU A 1 190 ? -13.007 6.783 7.323 1.00 83.69 190 LEU A N 1
ATOM 1461 C CA . LEU A 1 190 ? -12.755 6.437 5.922 1.00 83.69 190 LEU A CA 1
ATOM 1462 C C . LEU A 1 190 ? -12.388 7.674 5.099 1.00 83.69 190 LEU A C 1
ATOM 1464 O O . LEU A 1 190 ? -13.084 8.694 5.144 1.00 83.69 190 LEU A O 1
ATOM 1468 N N . PHE A 1 191 ? -11.330 7.564 4.295 1.00 77.50 191 PHE A N 1
ATOM 1469 C CA . PHE A 1 191 ? -10.941 8.576 3.315 1.00 77.50 191 PHE A CA 1
ATOM 1470 C C . PHE A 1 191 ? -11.295 8.123 1.900 1.00 77.50 191 PHE A C 1
ATOM 1472 O O . PHE A 1 191 ? -10.887 7.054 1.462 1.00 77.50 191 PHE A O 1
ATOM 1479 N N . THR A 1 192 ? -12.030 8.954 1.163 1.00 71.81 192 THR A N 1
ATOM 1480 C CA . THR A 1 192 ? -12.382 8.688 -0.239 1.00 71.81 192 THR A CA 1
ATOM 1481 C C . THR A 1 192 ? -12.195 9.935 -1.108 1.00 71.81 192 THR A C 1
ATOM 1483 O O . THR A 1 192 ? -12.097 11.061 -0.610 1.00 71.81 192 THR A O 1
ATOM 1486 N N . ILE A 1 193 ? -12.082 9.735 -2.421 1.00 63.09 193 ILE A N 1
ATOM 1487 C CA . ILE A 1 193 ? -11.849 10.790 -3.414 1.00 63.09 193 ILE A CA 1
ATOM 1488 C C . ILE A 1 193 ? -13.190 11.301 -3.970 1.00 63.09 193 ILE A C 1
ATOM 1490 O O . ILE A 1 193 ? -13.404 12.512 -4.012 1.00 63.09 193 ILE A O 1
ATOM 1494 N N . GLN A 1 194 ? -14.110 10.386 -4.311 1.00 43.88 194 GLN A N 1
ATOM 1495 C CA . GLN A 1 194 ? -15.504 10.628 -4.713 1.00 43.88 194 GLN A CA 1
ATOM 1496 C C . GLN A 1 194 ? -16.364 9.375 -4.439 1.00 43.88 194 GLN A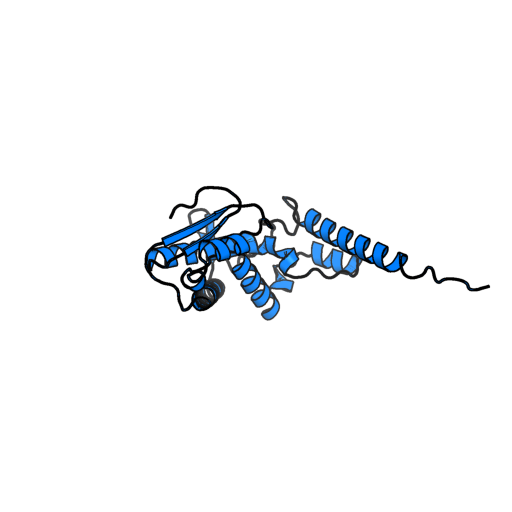 C 1
ATOM 1498 O O . GLN A 1 194 ? -15.922 8.265 -4.714 1.00 43.88 194 GLN A O 1
ATOM 1503 N N . GLY A 1 195 ? -17.614 9.557 -3.994 1.00 43.12 195 GLY A N 1
ATOM 1504 C CA . GLY A 1 195 ? -18.668 8.537 -4.117 1.00 43.12 195 GLY A CA 1
ATOM 1505 C C . GLY A 1 195 ? -18.909 7.609 -2.918 1.00 43.12 195 GLY A C 1
ATOM 1506 O O . GLY A 1 195 ? -18.072 7.467 -2.032 1.00 43.12 195 GLY A O 1
ATOM 1507 N N . VAL A 1 196 ? -20.125 7.048 -2.916 1.00 34.72 196 VAL A N 1
ATOM 1508 C CA . VAL A 1 196 ? -20.846 6.346 -1.838 1.00 34.72 196 VAL A CA 1
ATOM 1509 C C . VAL A 1 196 ? -19.979 5.350 -1.071 1.00 34.72 196 VAL A C 1
ATOM 1511 O O . VAL A 1 196 ? -19.471 4.382 -1.627 1.00 34.72 196 VAL A O 1
ATOM 1514 N N . VAL A 1 197 ? -19.894 5.561 0.239 1.00 47.22 197 VAL A N 1
ATOM 1515 C CA . VAL A 1 197 ? -19.442 4.544 1.183 1.00 47.22 197 VAL A CA 1
ATOM 1516 C C . VAL A 1 197 ? -20.678 3.794 1.657 1.00 47.22 197 VAL A C 1
ATOM 1518 O O . VAL A 1 197 ? -21.563 4.395 2.264 1.00 47.22 197 VAL A O 1
ATOM 1521 N N . VAL A 1 198 ? -20.743 2.498 1.361 1.00 44.94 198 VAL A N 1
ATOM 1522 C CA . VAL A 1 198 ? -21.702 1.604 2.011 1.00 44.94 198 VAL A CA 1
ATOM 1523 C C . VAL A 1 198 ? -21.084 1.211 3.349 1.00 44.94 198 VAL A C 1
ATOM 1525 O O . VAL A 1 198 ? -20.046 0.548 3.384 1.00 44.94 198 VAL A O 1
ATOM 1528 N N . VAL A 1 199 ? -21.685 1.720 4.418 1.00 50.97 199 VAL A N 1
ATOM 1529 C CA . VAL A 1 199 ? -21.431 1.366 5.820 1.00 50.97 199 VAL A CA 1
ATOM 1530 C C . VAL A 1 199 ? -22.598 0.564 6.353 1.00 50.97 199 VAL A C 1
ATOM 1532 O O . VAL A 1 199 ? -23.741 0.876 5.946 1.00 50.97 199 VAL A O 1
#

Secondary structure (DSSP, 8-state):
--PPP--HHHHHHHHHHHHHHHHHHHHHHTSTTSTTSTTSTTSGGG-TTTEEE-TTS-EEE-HHHHHHHHHHHHHHHHT-TT---S--EEEEE--TTS-HHHHHHHHHGGGGGGSEEE-HHHHHHHHHHHHHHHSHIIIIIS-HHHHHHHHHH-PPPPGGGGGGGGHHHHHHHHHHHHHHHHHHT--EEEEESSS----

Radius of gyration: 20.85 Å; chains: 1; bounding box: 56×68×42 Å